Protein AF-A0A2N1RXN1-F1 (afdb_monomer_lite)

Secondary structure (DSSP, 8-state):
-HHHHHHHHHHHHHHHHSTTS-----PPP-TT--TT--EEEEETTTTTT-S--EEE--S---SSSTT--SS--EE-EEE-TTSS-GGGG-EEEEEPTTPPTTEEEEEESS-TTEEEEEETTTTEEEEEEB--EEEEEE-STTEEEEEEETTEEEEEGGG--STTEEEEEEE----GGG-EEEEETTTTEE-------------------HHHHHHSSS--HHHHHH--HHHHHHHTTT-HHHHHHHHS-HHHHHHHHHHHHHHHHT-S-HHHHHHHHHHHHHS-PPPP-SHHHHHHHHHHHHHHHHHHHH---HHHHHHHHHHHHHH-

Structure (mmCIF, N/CA/C/O backbone):
data_AF-A0A2N1RXN1-F1
#
_entry.id   AF-A0A2N1RXN1-F1
#
loop_
_atom_site.group_PDB
_atom_site.id
_atom_site.type_symbol
_atom_site.label_atom_id
_atom_site.label_alt_id
_atom_site.label_comp_id
_atom_site.label_asym_id
_atom_site.label_entity_id
_atom_site.label_seq_id
_atom_site.pdbx_PDB_ins_code
_atom_site.Cartn_x
_atom_site.Cartn_y
_atom_site.Cartn_z
_atom_site.occupancy
_atom_site.B_iso_or_equiv
_atom_site.auth_seq_id
_atom_site.auth_comp_id
_atom_site.auth_asym_id
_atom_site.auth_atom_id
_atom_site.pdbx_PDB_model_num
ATOM 1 N N . MET A 1 1 ? 34.580 62.694 5.264 1.00 55.06 1 MET A N 1
ATOM 2 C CA . MET A 1 1 ? 33.228 62.109 5.050 1.00 55.06 1 MET A CA 1
ATOM 3 C C . MET A 1 1 ? 33.180 60.864 4.149 1.00 55.06 1 MET A C 1
ATOM 5 O O . MET A 1 1 ? 32.262 60.074 4.333 1.00 55.06 1 MET A O 1
ATOM 9 N N . LYS A 1 2 ? 34.133 60.617 3.232 1.00 50.72 2 LYS A N 1
ATOM 10 C CA . LYS A 1 2 ? 34.083 59.461 2.303 1.00 50.72 2 LYS A CA 1
ATOM 11 C C . LYS A 1 2 ? 34.208 58.066 2.965 1.00 50.72 2 LYS A C 1
ATOM 13 O O . LYS A 1 2 ? 33.531 57.142 2.533 1.00 50.72 2 LYS A O 1
ATOM 18 N N . ASN A 1 3 ? 34.932 57.923 4.082 1.00 53.38 3 ASN A N 1
ATOM 19 C CA . ASN A 1 3 ? 35.165 56.606 4.714 1.00 53.38 3 ASN A CA 1
ATOM 20 C C . ASN A 1 3 ? 33.993 56.046 5.551 1.00 53.38 3 ASN A C 1
ATOM 22 O O . ASN A 1 3 ? 33.952 54.844 5.806 1.00 53.38 3 ASN A O 1
ATOM 26 N N . LYS A 1 4 ? 33.013 56.869 5.961 1.00 54.03 4 LYS A N 1
ATOM 27 C CA . LYS A 1 4 ? 31.842 56.386 6.728 1.00 54.03 4 LYS A CA 1
ATOM 28 C C . LYS A 1 4 ? 30.796 55.688 5.845 1.00 54.03 4 LYS A C 1
ATOM 30 O O . LYS A 1 4 ? 30.131 54.776 6.318 1.00 54.03 4 LYS A O 1
ATOM 35 N N . ARG A 1 5 ? 30.684 56.065 4.563 1.00 53.25 5 ARG A N 1
ATOM 36 C CA . ARG A 1 5 ? 29.711 55.466 3.627 1.00 53.25 5 ARG A CA 1
ATOM 37 C C . ARG A 1 5 ? 30.120 54.065 3.150 1.00 53.25 5 ARG A C 1
ATOM 39 O O . ARG A 1 5 ? 29.253 53.225 2.961 1.00 53.25 5 ARG A O 1
ATOM 46 N N . ILE A 1 6 ? 31.423 53.783 3.054 1.00 59.22 6 ILE A N 1
ATOM 47 C CA . ILE A 1 6 ? 31.943 52.461 2.650 1.00 59.22 6 ILE A CA 1
ATOM 48 C C . ILE A 1 6 ? 31.750 51.414 3.761 1.00 59.22 6 ILE A C 1
ATOM 50 O O . ILE A 1 6 ? 31.358 50.286 3.480 1.00 59.22 6 ILE A O 1
ATOM 54 N N . ARG A 1 7 ? 31.934 51.789 5.037 1.00 55.84 7 ARG A N 1
ATOM 55 C CA . ARG A 1 7 ? 31.697 50.871 6.169 1.00 55.84 7 ARG A CA 1
ATOM 56 C C . ARG A 1 7 ? 30.222 50.489 6.324 1.00 55.84 7 ARG A C 1
ATOM 58 O O . ARG A 1 7 ? 29.940 49.342 6.644 1.00 55.84 7 ARG A O 1
ATOM 65 N N . LEU A 1 8 ? 29.297 51.412 6.048 1.00 51.84 8 LEU A N 1
ATOM 66 C CA . LEU A 1 8 ? 27.860 51.124 6.092 1.00 51.84 8 LEU A CA 1
ATOM 67 C C . LEU A 1 8 ? 27.438 50.156 4.970 1.00 51.84 8 LEU A C 1
ATOM 69 O O . LEU A 1 8 ? 26.604 49.293 5.199 1.00 51.84 8 LEU A O 1
ATOM 73 N N . PHE A 1 9 ? 28.061 50.242 3.790 1.00 56.66 9 PHE A N 1
ATOM 74 C CA . PHE A 1 9 ? 27.761 49.357 2.658 1.00 56.66 9 PHE A CA 1
ATOM 75 C C . PHE A 1 9 ? 28.266 47.916 2.869 1.00 56.66 9 PHE A C 1
ATOM 77 O O . PHE A 1 9 ? 27.575 46.964 2.520 1.00 56.66 9 PHE A O 1
ATOM 84 N N . ILE A 1 10 ? 29.433 47.741 3.505 1.00 58.12 10 ILE A N 1
ATOM 85 C CA . ILE A 1 10 ? 29.986 46.410 3.825 1.00 58.12 10 ILE A CA 1
ATOM 86 C C . ILE A 1 10 ? 29.150 45.703 4.906 1.00 58.12 10 ILE A C 1
ATOM 88 O O . ILE A 1 10 ? 28.906 44.505 4.800 1.00 58.12 10 ILE A O 1
ATOM 92 N N . VAL A 1 11 ? 28.642 46.434 5.907 1.00 56.19 11 VAL A N 1
ATOM 93 C CA . VAL A 1 11 ? 27.755 45.857 6.936 1.00 56.19 11 VAL A CA 1
ATOM 94 C C . VAL A 1 11 ? 26.421 45.396 6.330 1.00 56.19 11 VAL A C 1
ATOM 96 O O . VAL A 1 11 ? 25.940 44.322 6.683 1.00 56.19 11 VAL A O 1
ATOM 99 N N . SER A 1 12 ? 25.861 46.128 5.362 1.00 54.16 12 SER A N 1
ATOM 100 C CA . SER A 1 12 ? 24.618 45.734 4.681 1.00 54.16 12 SER A CA 1
ATOM 101 C C . SER A 1 12 ? 24.768 44.479 3.811 1.00 54.16 12 SER A C 1
ATOM 103 O O . SER A 1 12 ? 23.864 43.647 3.789 1.00 54.16 12 SER A O 1
ATOM 105 N N . ILE A 1 13 ? 25.909 44.301 3.133 1.00 53.56 13 ILE A N 1
ATOM 106 C CA . ILE A 1 13 ? 26.185 43.0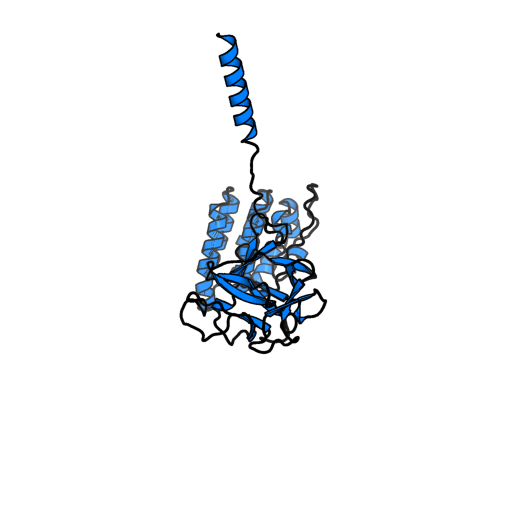95 2.329 1.00 53.56 13 ILE A CA 1
ATOM 107 C C . ILE A 1 13 ? 26.390 41.869 3.232 1.00 53.56 13 ILE A C 1
ATOM 109 O O . ILE A 1 13 ? 25.891 40.790 2.919 1.00 53.56 13 ILE A O 1
ATOM 113 N N . SER A 1 14 ? 27.036 42.031 4.390 1.00 51.34 14 SER A N 1
ATOM 114 C CA . SER A 1 14 ? 27.197 40.938 5.360 1.00 51.34 14 SER A CA 1
ATOM 115 C C . SER A 1 14 ? 25.874 40.515 6.015 1.00 51.34 14 SER A C 1
ATOM 117 O O . SER A 1 14 ? 25.684 39.330 6.275 1.00 51.34 14 SER A O 1
ATOM 119 N N . ILE A 1 15 ? 24.931 41.442 6.228 1.00 52.41 15 ILE A N 1
ATOM 120 C CA . ILE A 1 15 ? 23.585 41.123 6.742 1.00 52.41 15 ILE A CA 1
ATOM 121 C C . ILE A 1 15 ? 22.730 40.418 5.673 1.00 52.41 15 ILE A C 1
ATOM 123 O O . ILE A 1 15 ? 21.947 39.533 6.008 1.00 52.41 15 ILE A O 1
ATOM 127 N N . PHE A 1 16 ? 22.918 40.731 4.386 1.00 47.34 16 PHE A N 1
ATOM 128 C CA . PHE A 1 16 ? 22.194 40.072 3.289 1.00 47.34 16 PHE A CA 1
ATOM 129 C C . PHE A 1 16 ? 22.769 38.692 2.910 1.00 47.34 16 PHE A C 1
ATOM 131 O O . PHE A 1 16 ? 22.053 37.842 2.392 1.00 47.34 16 PHE A O 1
ATOM 138 N N . MET A 1 17 ? 24.047 38.428 3.202 1.00 48.28 17 MET A N 1
ATOM 139 C CA . MET A 1 17 ? 24.678 37.117 2.977 1.00 48.28 17 MET A CA 1
ATOM 140 C C . MET A 1 17 ? 24.372 36.093 4.086 1.00 48.28 17 MET A C 1
ATOM 142 O O . MET A 1 17 ? 24.512 34.895 3.856 1.00 48.28 17 MET A O 1
ATOM 146 N N . MET A 1 18 ? 23.914 36.527 5.269 1.00 49.53 18 MET A N 1
ATOM 147 C CA . MET A 1 18 ? 23.484 35.619 6.348 1.00 49.53 18 MET A CA 1
ATOM 148 C C . MET A 1 18 ? 21.990 35.253 6.307 1.00 49.53 18 MET A C 1
ATOM 150 O O . MET A 1 18 ? 21.573 34.376 7.055 1.00 49.53 18 MET A O 1
ATOM 154 N N . SER A 1 19 ? 21.176 35.855 5.434 1.00 49.50 19 SER A N 1
ATOM 155 C CA . SER A 1 19 ? 19.767 35.464 5.237 1.00 49.50 19 SER A CA 1
ATOM 156 C C . SER A 1 19 ? 19.570 34.382 4.166 1.00 49.50 19 SER A C 1
ATOM 158 O O . SER A 1 19 ? 18.462 33.876 4.007 1.00 49.50 19 SER A O 1
ATOM 160 N N . ALA A 1 20 ? 20.638 33.977 3.470 1.00 48.53 20 ALA A N 1
ATOM 161 C CA . ALA A 1 20 ? 20.631 32.899 2.479 1.00 48.53 20 ALA A CA 1
ATOM 162 C C . ALA A 1 20 ? 21.125 31.551 3.043 1.00 48.53 20 ALA A C 1
ATOM 164 O O . ALA A 1 20 ? 21.517 30.666 2.279 1.00 48.53 20 ALA A O 1
ATOM 165 N N . VAL A 1 21 ? 21.111 31.361 4.372 1.00 52.81 21 VAL A N 1
ATOM 166 C CA . VAL A 1 21 ? 21.221 30.011 4.947 1.00 52.81 21 VAL A CA 1
ATOM 167 C C . VAL A 1 21 ? 19.944 29.279 4.575 1.00 52.81 21 VAL A C 1
ATOM 169 O O . VAL A 1 21 ? 18.903 29.435 5.203 1.00 52.81 21 VAL A O 1
ATOM 172 N N . ASN A 1 22 ? 20.049 28.562 3.463 1.00 49.81 22 ASN A N 1
ATOM 173 C CA . ASN A 1 22 ? 19.072 27.662 2.896 1.00 49.81 22 ASN A CA 1
ATOM 174 C C . ASN A 1 22 ? 18.181 27.026 3.969 1.00 49.81 22 ASN A C 1
ATOM 176 O O . ASN A 1 22 ? 18.540 26.018 4.583 1.00 49.81 22 ASN A O 1
ATOM 180 N N . ILE A 1 23 ? 16.981 27.578 4.136 1.00 49.00 23 ILE A N 1
ATOM 181 C CA . ILE A 1 23 ? 15.850 26.849 4.696 1.00 49.00 23 ILE A CA 1
ATOM 182 C C . ILE A 1 23 ? 15.451 25.851 3.606 1.00 49.00 23 ILE A C 1
ATOM 184 O O . ILE A 1 23 ? 14.449 26.015 2.915 1.00 49.00 23 ILE A O 1
ATOM 188 N N . TYR A 1 24 ? 16.273 24.822 3.394 1.00 54.47 24 TYR A N 1
ATOM 189 C CA . TYR A 1 24 ? 15.770 23.593 2.811 1.00 54.47 24 TYR A CA 1
ATOM 190 C C . TYR A 1 24 ? 14.815 23.053 3.866 1.00 54.47 24 TYR A C 1
ATOM 192 O O . TYR A 1 24 ? 15.241 22.397 4.816 1.00 54.47 24 TYR A O 1
ATOM 200 N N . ALA A 1 25 ? 13.535 23.416 3.753 1.00 55.66 25 ALA A N 1
ATOM 201 C CA . ALA A 1 25 ? 12.481 22.720 4.464 1.00 55.66 25 ALA A CA 1
ATOM 202 C C . ALA A 1 25 ? 12.728 21.238 4.186 1.00 55.66 25 ALA A C 1
ATOM 204 O O . ALA A 1 25 ? 12.679 20.821 3.027 1.00 55.66 25 ALA A O 1
ATOM 205 N N . GLN A 1 26 ? 13.138 20.487 5.214 1.00 57.84 26 GLN A N 1
ATOM 206 C CA . GLN A 1 26 ? 13.457 19.077 5.052 1.00 57.84 26 GLN A CA 1
ATOM 207 C C . GLN A 1 26 ? 12.203 18.426 4.490 1.00 57.84 26 GLN A C 1
ATOM 209 O O . GLN A 1 26 ? 11.166 18.371 5.155 1.00 57.84 26 GLN A O 1
ATOM 214 N N . GLN A 1 27 ? 12.277 18.035 3.218 1.00 64.19 27 GLN A N 1
ATOM 215 C CA . GLN A 1 27 ? 11.154 17.428 2.539 1.00 64.19 27 GLN A CA 1
ATOM 216 C C . GLN A 1 27 ? 10.817 16.163 3.321 1.00 64.19 27 GLN A C 1
ATOM 218 O O . GLN A 1 27 ? 11.677 15.306 3.527 1.00 64.19 27 GLN A O 1
ATOM 223 N N . ALA A 1 28 ? 9.588 16.097 3.824 1.00 76.44 28 ALA A N 1
ATOM 224 C CA . ALA A 1 28 ? 9.159 14.984 4.647 1.00 76.44 28 ALA A CA 1
ATOM 225 C C . ALA A 1 28 ? 9.307 13.686 3.839 1.00 76.44 28 ALA A C 1
ATOM 227 O O . ALA A 1 28 ? 8.754 13.554 2.746 1.00 76.44 28 ALA A O 1
ATOM 228 N N . PHE A 1 29 ? 10.115 12.765 4.358 1.00 82.69 29 PHE A N 1
ATOM 229 C CA . PHE A 1 29 ? 10.442 11.515 3.688 1.00 82.69 29 PHE A CA 1
ATOM 230 C C . PHE A 1 29 ? 9.422 10.441 4.065 1.00 82.69 29 PHE A C 1
ATOM 232 O O . PHE A 1 29 ? 9.155 10.210 5.246 1.00 82.69 29 PHE A O 1
ATOM 239 N N . ASP A 1 30 ? 8.871 9.769 3.058 1.00 87.88 30 ASP A N 1
ATOM 240 C CA . ASP A 1 30 ? 8.040 8.581 3.237 1.00 87.88 30 ASP A CA 1
ATOM 241 C C . ASP A 1 30 ? 8.916 7.389 3.626 1.00 87.88 30 ASP A C 1
ATOM 243 O O . ASP A 1 30 ? 9.329 6.579 2.799 1.00 87.88 30 ASP A O 1
ATOM 247 N N . GLN A 1 31 ? 9.223 7.318 4.918 1.00 87.88 31 GLN A N 1
ATOM 248 C CA . GLN A 1 31 ? 10.044 6.274 5.516 1.00 87.88 31 GLN A CA 1
ATOM 249 C C . GLN A 1 31 ? 9.550 4.864 5.182 1.00 87.88 31 GLN A C 1
ATOM 251 O O . GLN A 1 31 ? 10.370 3.968 5.020 1.00 87.88 31 GLN A O 1
ATOM 256 N N . TYR A 1 32 ? 8.237 4.646 5.112 1.00 89.75 32 TYR A N 1
ATOM 257 C CA . TYR A 1 32 ? 7.681 3.300 4.978 1.00 89.75 32 TYR A CA 1
ATOM 258 C C . TYR A 1 32 ? 7.307 2.930 3.542 1.00 89.75 32 TYR A C 1
ATOM 260 O O . TYR A 1 32 ? 7.018 1.763 3.285 1.00 89.75 32 TYR A O 1
ATOM 268 N N . GLY A 1 33 ? 7.342 3.879 2.604 1.00 89.81 33 GLY A N 1
ATOM 269 C CA . GLY A 1 33 ? 6.972 3.641 1.211 1.00 89.81 33 GLY A CA 1
ATOM 270 C C . GLY A 1 33 ? 5.460 3.514 1.008 1.00 89.81 33 GLY A C 1
ATOM 271 O O . GLY A 1 33 ? 5.020 2.756 0.139 1.00 89.81 33 GLY A O 1
ATOM 272 N N . PHE A 1 34 ? 4.659 4.222 1.811 1.00 92.19 34 PHE A N 1
ATOM 273 C CA . PHE A 1 34 ? 3.209 4.289 1.624 1.00 92.19 34 PHE A CA 1
ATOM 274 C C . PHE A 1 34 ? 2.829 4.932 0.286 1.00 92.19 34 PHE A C 1
ATOM 276 O O . PHE A 1 34 ? 1.913 4.462 -0.386 1.00 92.19 34 PHE A O 1
ATOM 283 N N . SER A 1 35 ? 3.563 5.961 -0.139 1.00 85.75 35 SER A N 1
ATOM 284 C CA . SER A 1 35 ? 3.370 6.686 -1.397 1.00 85.75 35 SER A CA 1
ATOM 285 C C . SER A 1 35 ? 1.909 7.141 -1.580 1.00 85.75 35 SER A C 1
ATOM 287 O O . SER A 1 35 ? 1.210 7.422 -0.612 1.00 85.75 35 SER A O 1
ATOM 289 N N . ASN A 1 36 ? 1.412 7.197 -2.820 1.00 82.75 36 ASN A N 1
ATOM 290 C CA . ASN A 1 36 ? 0.016 7.538 -3.130 1.00 82.75 36 ASN A CA 1
ATOM 291 C C . ASN A 1 36 ? -0.929 6.318 -3.076 1.00 82.75 36 ASN A C 1
ATOM 293 O O . ASN A 1 36 ? -1.865 6.224 -3.871 1.00 82.75 36 ASN A O 1
ATOM 297 N N . ARG A 1 37 ? -0.661 5.337 -2.206 1.00 92.00 37 ARG A N 1
ATOM 298 C CA . ARG A 1 37 ? -1.508 4.140 -2.078 1.00 92.00 37 ARG A CA 1
ATOM 299 C C . ARG A 1 37 ? -2.743 4.434 -1.228 1.00 92.00 37 ARG A C 1
ATOM 301 O O . ARG A 1 37 ? -2.728 5.307 -0.360 1.00 92.00 37 ARG A O 1
ATOM 308 N N . ALA A 1 38 ? -3.798 3.667 -1.480 1.00 95.75 38 ALA A N 1
ATOM 309 C CA . ALA A 1 38 ? -5.017 3.672 -0.686 1.00 95.75 38 ALA A CA 1
ATOM 310 C C . ALA A 1 38 ? -5.119 2.366 0.107 1.00 95.75 38 ALA A C 1
ATOM 312 O O . ALA A 1 38 ? -4.858 1.285 -0.427 1.00 95.75 38 ALA A O 1
ATOM 313 N N . PHE A 1 39 ? -5.522 2.475 1.366 1.00 97.56 39 PHE A N 1
ATOM 314 C CA . PHE A 1 39 ? -5.545 1.379 2.319 1.00 97.56 39 PHE A CA 1
ATOM 315 C C . PHE A 1 39 ? -6.910 1.243 2.978 1.00 97.56 39 PHE A C 1
ATOM 317 O O . PHE A 1 39 ? -7.558 2.241 3.285 1.00 97.56 39 PHE A O 1
ATOM 324 N N . LEU A 1 40 ? -7.299 0.006 3.271 1.00 97.44 40 LEU A N 1
ATOM 325 C CA . LEU A 1 40 ? -8.248 -0.276 4.345 1.00 97.44 40 LEU A CA 1
ATOM 326 C C . LEU A 1 40 ? -7.455 -0.460 5.644 1.00 97.44 40 LEU A C 1
ATOM 328 O O . LEU A 1 40 ? -6.404 -1.102 5.634 1.00 97.44 40 LEU A O 1
ATOM 332 N N . ILE A 1 41 ? -7.957 0.052 6.765 1.00 98.38 41 ILE A N 1
ATOM 333 C CA . ILE A 1 41 ? -7.326 -0.125 8.081 1.00 98.38 41 ILE A CA 1
ATOM 334 C C . ILE A 1 41 ? -8.220 -1.032 8.924 1.00 98.38 41 ILE A C 1
ATOM 336 O O . ILE A 1 41 ? -9.370 -0.683 9.181 1.00 98.38 41 ILE A O 1
ATOM 340 N N . GLN A 1 42 ? -7.706 -2.189 9.348 1.00 98.31 42 GLN A N 1
ATOM 341 C CA . GLN A 1 42 ? -8.437 -3.156 10.172 1.00 98.31 42 GLN A CA 1
ATOM 342 C C . GLN A 1 42 ? -7.747 -3.356 11.523 1.00 98.31 42 GLN A C 1
ATOM 344 O O . GLN A 1 42 ? -6.519 -3.417 11.604 1.00 98.31 42 GLN A O 1
ATOM 349 N N . SER A 1 43 ? -8.527 -3.504 12.591 1.00 98.44 43 SER A N 1
ATOM 350 C CA . SER A 1 43 ? -8.014 -3.934 13.892 1.00 98.44 43 SER A CA 1
ATOM 351 C C . SER A 1 43 ? -7.455 -5.357 13.828 1.00 98.44 43 SER A C 1
ATOM 353 O O . SER A 1 43 ? -8.083 -6.266 13.278 1.00 98.44 43 SER A O 1
ATOM 355 N N . ALA A 1 44 ? -6.313 -5.584 14.479 1.00 98.31 44 ALA A N 1
ATOM 356 C CA . ALA A 1 44 ? -5.720 -6.911 14.626 1.00 98.31 44 ALA A CA 1
ATOM 357 C C . ALA A 1 44 ? -6.564 -7.872 15.483 1.00 98.31 44 ALA A C 1
ATOM 359 O O . ALA A 1 44 ? -6.276 -9.071 15.526 1.00 98.31 44 ALA A O 1
ATOM 360 N N . LEU A 1 45 ? -7.624 -7.382 16.140 1.00 98.31 45 LEU A N 1
ATOM 361 C CA . LEU A 1 45 ? -8.637 -8.244 16.747 1.00 98.31 45 LEU A CA 1
ATOM 362 C C . LEU A 1 45 ? -9.252 -9.199 15.719 1.00 98.31 45 LEU A C 1
ATOM 364 O O . LEU A 1 45 ? -9.394 -10.387 16.018 1.00 98.31 45 LEU A O 1
ATOM 368 N N . GLU A 1 46 ? -9.515 -8.704 14.507 1.00 98.25 46 GLU A N 1
ATOM 369 C CA . GLU A 1 46 ? -10.274 -9.398 13.457 1.00 98.25 46 GLU A CA 1
ATOM 370 C C . GLU A 1 46 ? -9.495 -9.616 12.157 1.00 98.25 46 GLU A C 1
ATOM 372 O O . GLU A 1 46 ? -9.967 -10.341 11.278 1.00 98.25 46 GLU A O 1
ATOM 377 N N . ALA A 1 47 ? -8.298 -9.034 12.030 1.00 97.06 47 ALA A N 1
ATOM 378 C CA . ALA A 1 47 ? -7.454 -9.190 10.850 1.00 97.06 47 ALA A CA 1
ATOM 379 C C . ALA A 1 47 ? -7.227 -10.672 10.506 1.00 97.06 47 ALA A C 1
ATOM 381 O O . ALA A 1 47 ? -6.745 -11.457 11.325 1.00 97.06 47 ALA A O 1
ATOM 382 N N . GLY A 1 48 ? -7.620 -11.058 9.288 1.00 92.44 48 GLY A N 1
ATOM 383 C CA . GLY A 1 48 ? -7.556 -12.440 8.798 1.00 92.44 48 GLY A CA 1
ATOM 384 C C . GLY A 1 48 ? -8.577 -13.415 9.405 1.00 92.44 48 GLY A C 1
ATOM 385 O O . GLY A 1 48 ? -8.576 -14.581 9.021 1.00 92.44 48 GLY A O 1
ATOM 386 N N . LYS A 1 49 ? -9.447 -12.971 10.323 1.00 96.00 49 LYS A N 1
ATOM 387 C CA . LYS A 1 49 ? -10.463 -13.811 10.985 1.00 96.00 49 LYS A CA 1
ATOM 388 C C . LYS A 1 49 ? -11.868 -13.537 10.471 1.00 96.00 49 LYS A C 1
ATOM 390 O O . LYS A 1 49 ? -12.630 -14.472 10.244 1.00 96.00 49 LYS A O 1
ATOM 395 N N . SER A 1 50 ? -12.221 -12.266 10.299 1.00 96.69 50 SER A N 1
ATOM 396 C CA . SER A 1 50 ? -13.562 -11.868 9.879 1.00 96.69 50 SER A CA 1
ATOM 397 C C . SER A 1 50 ? -13.552 -10.561 9.086 1.00 96.69 50 SER A C 1
ATOM 399 O O . SER A 1 50 ? -12.522 -9.907 8.914 1.00 96.69 50 SER A O 1
ATOM 401 N N . GLY A 1 51 ? -14.730 -10.177 8.590 1.00 95.00 51 GLY A N 1
ATOM 402 C CA . GLY A 1 51 ? -14.942 -8.889 7.939 1.00 95.00 51 GLY A CA 1
ATOM 403 C C . GLY A 1 51 ? -15.133 -7.715 8.904 1.00 95.00 51 GLY A C 1
ATOM 404 O O . GLY A 1 51 ? -15.469 -6.647 8.418 1.00 95.00 51 GLY A O 1
ATOM 405 N N . TYR A 1 52 ? -14.994 -7.881 10.223 1.00 97.44 52 TYR A N 1
ATOM 406 C CA . TYR A 1 52 ? -15.204 -6.822 11.224 1.00 97.44 52 TYR A CA 1
ATOM 407 C C . TYR A 1 52 ? -13.941 -5.998 11.496 1.00 97.44 52 TYR A C 1
ATOM 409 O O . TYR A 1 52 ? -12.849 -6.349 11.061 1.00 97.44 52 TYR A O 1
ATOM 417 N N . GLY A 1 53 ? -14.064 -4.905 12.251 1.00 97.19 53 GLY A N 1
ATOM 418 C CA . GLY A 1 53 ? -12.898 -4.173 12.743 1.00 97.19 53 GLY A CA 1
ATOM 419 C C . GLY A 1 53 ? -12.289 -3.158 11.768 1.00 97.19 53 GLY A C 1
ATOM 420 O O . GLY A 1 53 ? -11.192 -2.679 12.047 1.00 97.19 53 GLY A O 1
ATOM 421 N N . PHE A 1 54 ? -12.945 -2.831 10.650 1.00 97.88 54 PHE A N 1
ATOM 422 C CA . PHE A 1 54 ? -12.455 -1.831 9.693 1.00 97.88 54 PHE A CA 1
ATOM 423 C C . PHE A 1 54 ? -12.798 -0.418 10.139 1.00 97.88 54 PHE A C 1
ATOM 425 O O . PHE A 1 54 ? -13.932 -0.174 10.539 1.00 97.88 54 PHE A O 1
ATOM 432 N N . TRP A 1 55 ? -11.841 0.503 10.046 1.00 98.06 55 TRP A N 1
ATOM 433 C CA . TRP A 1 55 ? -12.078 1.925 10.291 1.00 98.06 55 TRP A CA 1
ATOM 434 C C . TRP A 1 55 ? -13.170 2.455 9.371 1.00 98.06 55 TRP A C 1
ATOM 436 O O . TRP A 1 55 ? -13.151 2.176 8.174 1.00 98.06 55 TRP A O 1
ATOM 446 N N . ASP A 1 56 ? -14.088 3.230 9.939 1.00 96.19 56 ASP A N 1
ATOM 447 C CA . ASP A 1 56 ? -15.176 3.858 9.201 1.00 96.19 56 ASP A CA 1
ATOM 448 C C . ASP A 1 56 ? -15.681 5.123 9.901 1.00 96.19 56 ASP A C 1
ATOM 450 O O . ASP A 1 56 ? -15.473 5.336 11.107 1.00 96.19 56 ASP A O 1
ATOM 454 N N . VAL A 1 57 ? -16.411 5.927 9.137 1.00 94.38 57 VAL A N 1
ATOM 455 C CA . VAL A 1 57 ? -17.196 7.052 9.626 1.00 94.38 57 VAL A CA 1
ATOM 456 C C . VAL A 1 57 ? -18.668 6.629 9.688 1.00 94.38 57 VAL A C 1
ATOM 458 O O . VAL A 1 57 ? -19.234 6.220 8.679 1.00 94.38 57 VAL A O 1
ATOM 461 N N . PRO A 1 58 ? -19.331 6.706 10.858 1.00 87.25 58 PRO A N 1
ATOM 462 C CA . PRO A 1 58 ? -20.728 6.306 10.977 1.00 87.25 58 PRO A CA 1
ATOM 463 C C . PRO A 1 58 ? -21.643 7.133 10.071 1.00 87.25 58 PRO A C 1
ATOM 465 O O . PRO A 1 58 ? -21.625 8.363 10.117 1.00 87.25 58 PRO A O 1
ATOM 468 N N . GLY A 1 59 ? -22.546 6.460 9.360 1.00 84.44 59 GLY A N 1
ATOM 469 C CA . GLY A 1 59 ? -23.630 7.112 8.635 1.00 84.44 59 GLY A CA 1
ATOM 470 C C . GLY A 1 59 ? -24.320 6.194 7.630 1.00 84.44 59 GLY A C 1
ATOM 471 O O . GLY A 1 59 ? -24.073 4.991 7.580 1.00 84.44 59 GLY A O 1
ATOM 472 N N . THR A 1 60 ? -25.253 6.756 6.862 1.00 78.62 60 THR A N 1
ATOM 473 C CA . THR A 1 60 ? -25.957 6.026 5.798 1.00 78.62 60 THR A CA 1
ATOM 474 C C . THR A 1 60 ? -25.174 6.184 4.511 1.00 78.62 60 THR A C 1
ATOM 476 O O . THR A 1 60 ? -24.972 7.320 4.088 1.00 78.62 60 THR A O 1
ATOM 479 N N . ALA A 1 61 ? -24.786 5.068 3.889 1.00 78.19 61 ALA A N 1
ATOM 480 C CA . ALA A 1 61 ? -24.070 5.073 2.616 1.00 78.19 61 ALA A CA 1
ATOM 481 C C . ALA A 1 61 ? -24.760 5.989 1.598 1.00 78.19 61 ALA A C 1
ATOM 483 O O . ALA A 1 61 ? -25.987 5.959 1.430 1.00 78.19 61 ALA A O 1
ATOM 484 N N . ARG A 1 62 ? -23.970 6.826 0.932 1.00 73.94 62 ARG A N 1
ATOM 485 C CA . ARG A 1 62 ? -24.454 7.799 -0.044 1.00 73.94 62 ARG A CA 1
ATOM 486 C C . ARG A 1 62 ? -23.932 7.428 -1.420 1.00 73.94 62 ARG A C 1
ATOM 488 O O . ARG A 1 62 ? -22.936 6.742 -1.581 1.00 73.94 62 ARG A O 1
ATOM 495 N N . LYS A 1 63 ? -24.635 7.889 -2.454 1.00 68.19 63 LYS A N 1
ATOM 496 C CA . LYS A 1 63 ? -24.216 7.638 -3.840 1.00 68.19 63 LYS A CA 1
ATOM 497 C C . LYS A 1 63 ? -22.942 8.399 -4.223 1.00 68.19 63 LYS A C 1
ATOM 499 O O . LYS A 1 63 ? -22.299 7.999 -5.185 1.00 68.19 63 LYS A O 1
ATOM 504 N N . THR A 1 64 ? -22.621 9.494 -3.526 1.00 64.12 64 THR A N 1
ATOM 505 C CA . THR A 1 64 ? -21.421 10.300 -3.777 1.00 64.12 64 THR A CA 1
ATOM 506 C C . THR A 1 64 ? -20.842 10.838 -2.465 1.00 64.12 64 THR A C 1
ATOM 508 O O . THR A 1 64 ? -21.585 11.351 -1.619 1.00 64.12 64 THR A O 1
ATOM 511 N N . ASP A 1 65 ? -19.515 10.766 -2.349 1.00 62.72 65 ASP A N 1
ATOM 512 C CA . ASP A 1 65 ? -18.675 11.455 -1.354 1.00 62.72 65 ASP A CA 1
ATOM 513 C C . ASP A 1 65 ? -18.848 10.988 0.106 1.00 62.72 65 ASP A C 1
ATOM 515 O O . ASP A 1 65 ? -18.584 11.741 1.049 1.00 62.72 65 ASP A O 1
ATOM 519 N N . GLY A 1 66 ? -19.317 9.753 0.302 1.00 73.88 66 GLY A N 1
ATOM 520 C CA . GLY A 1 66 ? -19.428 9.141 1.623 1.00 73.88 66 GLY A CA 1
ATOM 521 C C . GLY A 1 66 ? -20.278 9.925 2.628 1.00 73.88 66 GLY A C 1
ATOM 522 O O . GLY A 1 66 ? -21.180 10.702 2.280 1.00 73.88 66 GLY A O 1
ATOM 523 N N . ASN A 1 67 ? -19.987 9.739 3.915 1.00 79.81 67 ASN A N 1
ATOM 524 C CA . ASN A 1 67 ? -20.587 10.517 4.999 1.00 79.81 67 ASN A CA 1
ATOM 525 C C . ASN A 1 67 ? -19.844 11.840 5.272 1.00 79.81 67 ASN A C 1
ATOM 527 O O . ASN A 1 67 ? -20.312 12.647 6.077 1.00 79.81 67 ASN A O 1
ATOM 531 N N . LEU A 1 68 ? -18.742 12.118 4.565 1.00 83.31 68 LEU A N 1
ATOM 532 C CA . LEU A 1 68 ? -17.826 13.257 4.746 1.00 83.31 68 LEU A CA 1
ATOM 533 C C . LEU A 1 68 ? -18.357 14.605 4.210 1.00 83.31 68 LEU A C 1
ATOM 535 O O . LEU A 1 68 ? -17.656 15.342 3.515 1.00 83.31 68 LEU A O 1
ATOM 539 N N . LYS A 1 69 ? -19.599 14.982 4.549 1.00 75.75 69 LYS A N 1
ATOM 540 C CA . LYS A 1 69 ? -20.194 16.273 4.145 1.00 75.75 69 LYS A CA 1
ATOM 541 C C . LYS A 1 69 ? -20.572 17.164 5.324 1.00 75.75 69 LYS A C 1
ATOM 543 O O . LYS A 1 69 ? -21.175 16.724 6.301 1.00 75.75 69 LYS A O 1
ATOM 548 N N . GLY A 1 70 ? -20.337 18.464 5.145 1.00 72.56 70 GLY A N 1
ATOM 549 C CA . GLY A 1 70 ? -20.698 19.520 6.092 1.00 72.56 70 GLY A CA 1
ATOM 550 C C . GLY A 1 70 ? -19.573 19.872 7.066 1.00 72.56 70 GLY A C 1
ATOM 551 O O . GLY A 1 70 ? -18.460 19.375 6.967 1.00 72.56 70 GLY A O 1
ATOM 552 N N . THR A 1 71 ? -19.862 20.761 8.015 1.00 66.44 71 THR A N 1
ATOM 553 C CA . THR A 1 71 ? -18.901 21.212 9.041 1.00 66.44 71 THR A CA 1
ATOM 554 C C . THR A 1 71 ? -18.922 20.346 10.301 1.00 66.44 71 THR A C 1
ATOM 556 O O . THR A 1 71 ? -18.200 20.623 11.259 1.00 66.44 71 THR A O 1
ATOM 559 N N . LYS A 1 72 ? -19.770 19.308 10.333 1.00 80.69 72 LYS A N 1
ATOM 560 C CA . LYS A 1 72 ? -19.971 18.480 11.519 1.00 80.69 72 LYS A CA 1
ATOM 561 C C . LYS A 1 72 ? -18.875 17.427 11.615 1.00 80.69 72 LYS A C 1
ATOM 563 O O . LYS A 1 72 ? -18.667 16.641 10.699 1.00 80.69 72 LYS A O 1
ATOM 568 N N . TRP A 1 73 ? -18.205 17.411 12.756 1.00 87.12 73 TRP A N 1
ATOM 569 C CA . TRP A 1 73 ? -17.201 16.411 13.082 1.00 87.12 73 TRP A CA 1
ATOM 570 C C . TRP A 1 73 ? -17.855 15.062 13.358 1.00 87.12 73 TRP A C 1
ATOM 572 O O . TRP A 1 73 ? -18.950 14.999 13.929 1.00 87.12 73 TRP A O 1
ATOM 582 N N . MET A 1 74 ? -17.187 13.987 12.947 1.00 91.94 74 MET A N 1
ATOM 583 C CA . MET A 1 74 ? -17.740 12.641 13.048 1.00 91.94 74 MET A CA 1
ATOM 584 C C . MET A 1 74 ? -16.766 11.721 13.763 1.00 91.94 74 MET A C 1
ATOM 586 O O . MET A 1 74 ? -15.648 11.500 13.309 1.00 91.94 74 MET A O 1
ATOM 590 N N . GLU A 1 75 ? -17.208 11.189 14.895 1.00 96.00 75 GLU A N 1
ATOM 591 C CA . GLU A 1 75 ? -16.442 10.228 15.681 1.00 96.00 75 GLU A CA 1
ATOM 592 C C . GLU A 1 75 ? -16.284 8.916 14.918 1.00 96.00 75 GLU A C 1
ATOM 594 O O . GLU A 1 75 ? -17.274 8.286 14.541 1.00 96.00 75 GLU A O 1
ATOM 599 N N . MET A 1 76 ? -15.032 8.510 14.712 1.00 97.44 76 MET A N 1
ATOM 600 C CA . MET A 1 76 ? -14.700 7.301 13.974 1.00 97.44 76 MET A CA 1
ATOM 601 C C . MET A 1 76 ? -14.927 6.053 14.826 1.00 97.44 76 MET A C 1
ATOM 603 O O . MET A 1 76 ? -14.848 6.063 16.060 1.00 97.44 76 MET A O 1
ATOM 607 N N . GLY A 1 77 ? -15.197 4.946 14.147 1.00 97.38 77 GLY A N 1
ATOM 608 C CA . GLY A 1 77 ? -15.362 3.649 14.780 1.00 97.38 77 GLY A CA 1
ATOM 609 C C . GLY A 1 77 ? -14.856 2.527 13.897 1.00 97.38 77 GLY A C 1
ATOM 610 O O . GLY A 1 77 ? -14.311 2.759 12.819 1.00 97.38 77 GLY A O 1
ATOM 611 N N . VAL A 1 78 ? -15.059 1.305 14.373 1.00 97.69 78 VAL A N 1
ATOM 612 C CA . VAL A 1 78 ? -14.826 0.101 13.591 1.00 97.69 78 VAL A CA 1
ATOM 613 C C . VAL A 1 78 ? -16.131 -0.581 13.207 1.00 97.69 78 VAL A C 1
ATOM 615 O O . VAL A 1 78 ? -17.087 -0.618 13.985 1.00 97.69 78 VAL A O 1
ATOM 618 N N . TYR A 1 79 ? -16.169 -1.102 11.987 1.00 96.38 79 TYR A N 1
ATOM 619 C CA . TYR A 1 79 ? -17.350 -1.690 11.370 1.00 96.38 79 TYR A CA 1
ATOM 620 C C . TYR A 1 79 ? -16.989 -2.898 10.511 1.00 96.38 79 TYR A C 1
ATOM 622 O O . TYR A 1 79 ? -15.825 -3.177 10.209 1.00 96.38 79 TYR A O 1
ATOM 630 N N . GLN A 1 80 ? -18.017 -3.640 10.119 1.00 95.56 80 GLN A N 1
ATOM 631 C CA . GLN A 1 80 ? -17.919 -4.700 9.139 1.00 95.56 80 GLN A CA 1
ATOM 632 C C . GLN A 1 80 ? -17.687 -4.119 7.743 1.00 95.56 80 GLN A C 1
ATOM 634 O O . GLN A 1 80 ? -18.384 -3.189 7.345 1.00 95.56 80 GLN A O 1
ATOM 639 N N . ARG A 1 81 ? -16.774 -4.716 6.970 1.00 91.06 81 ARG A N 1
ATOM 640 C CA . ARG A 1 81 ? -16.325 -4.313 5.624 1.00 91.06 81 ARG A CA 1
ATOM 641 C C . ARG A 1 81 ? -17.442 -4.043 4.611 1.00 91.06 81 ARG A C 1
ATOM 643 O O . ARG A 1 81 ? -17.289 -3.154 3.783 1.00 91.06 81 ARG A O 1
ATOM 650 N N . GLU A 1 82 ? -18.559 -4.748 4.717 1.00 87.50 82 GLU A N 1
ATOM 651 C CA . GLU A 1 82 ? -19.696 -4.587 3.799 1.00 87.50 82 GLU A CA 1
ATOM 652 C C . GLU A 1 82 ? -20.795 -3.663 4.356 1.00 87.50 82 GLU A C 1
ATOM 654 O O . GLU A 1 82 ? -21.751 -3.342 3.659 1.00 87.50 82 GLU A O 1
ATOM 659 N N . GLN A 1 83 ? -20.693 -3.240 5.622 1.00 82.94 83 GLN A N 1
ATOM 660 C CA . GLN A 1 83 ? -21.701 -2.423 6.302 1.00 82.94 83 GLN A CA 1
ATOM 661 C C . GLN A 1 83 ? -21.188 -1.009 6.556 1.00 82.94 83 GLN A C 1
ATOM 663 O O . GLN A 1 83 ? -20.778 -0.697 7.670 1.00 82.94 83 GLN A O 1
ATOM 668 N N . GLY A 1 84 ? -21.175 -0.181 5.517 1.00 76.50 84 GLY A N 1
ATOM 669 C CA . GLY A 1 84 ? -20.804 1.234 5.555 1.00 76.50 84 GLY A CA 1
ATOM 670 C C . GLY A 1 84 ? -20.581 1.766 4.146 1.00 76.50 84 GLY A C 1
ATOM 671 O O . GLY A 1 84 ? -20.786 1.038 3.172 1.00 76.50 84 GLY A O 1
ATOM 672 N N . ASP A 1 85 ? -20.185 3.027 4.030 1.00 84.25 85 ASP A N 1
ATOM 673 C CA . ASP A 1 85 ? -19.847 3.588 2.728 1.00 84.25 85 ASP A CA 1
ATOM 674 C C . ASP A 1 85 ? -18.429 3.142 2.328 1.00 84.25 85 ASP A C 1
ATOM 676 O O . ASP A 1 85 ? -17.493 3.324 3.111 1.00 84.25 85 ASP A O 1
ATOM 680 N N . PRO A 1 86 ? -18.223 2.534 1.147 1.00 84.62 86 PRO A N 1
ATOM 681 C CA . PRO A 1 86 ? -16.888 2.134 0.719 1.00 84.62 86 PRO A CA 1
ATOM 682 C C . PRO A 1 86 ? -15.912 3.314 0.617 1.00 84.62 86 PRO A C 1
ATOM 684 O O . PRO A 1 86 ? -14.710 3.094 0.772 1.00 84.62 86 PRO A O 1
ATOM 687 N N . ASP A 1 87 ? -16.393 4.540 0.389 1.00 85.06 87 ASP A N 1
ATOM 688 C CA . ASP A 1 87 ? -15.535 5.719 0.243 1.00 85.06 87 ASP A CA 1
ATOM 689 C C . ASP A 1 87 ? -15.005 6.240 1.589 1.00 85.06 87 ASP A C 1
ATOM 691 O O . ASP A 1 87 ? -13.875 6.731 1.650 1.00 85.06 87 ASP A O 1
ATOM 695 N N . ASP A 1 88 ? -15.747 6.030 2.682 1.00 89.44 88 ASP A N 1
ATOM 696 C CA . ASP A 1 88 ? -15.368 6.432 4.048 1.00 89.44 88 ASP A CA 1
ATOM 697 C C . ASP A 1 88 ? -14.257 5.550 4.653 1.00 89.44 88 ASP A C 1
ATOM 699 O O . ASP A 1 88 ? -13.767 5.797 5.755 1.00 89.44 88 ASP A O 1
ATOM 703 N N . ARG A 1 89 ? -13.841 4.500 3.942 1.00 93.44 89 ARG A N 1
ATOM 704 C CA . ARG A 1 89 ? -12.951 3.449 4.469 1.00 93.44 89 ARG A CA 1
ATOM 705 C C . ARG A 1 89 ? -11.591 3.418 3.808 1.00 93.44 89 ARG A C 1
ATOM 707 O O . ARG A 1 89 ? -10.745 2.600 4.171 1.00 93.44 89 ARG A O 1
ATOM 714 N N . LEU A 1 90 ? -11.395 4.263 2.802 1.00 95.00 90 LEU A N 1
ATOM 715 C CA . LEU A 1 90 ? -10.153 4.319 2.055 1.00 95.00 90 LEU A CA 1
ATOM 716 C C . LEU A 1 90 ? -9.280 5.403 2.651 1.00 95.00 90 LEU A C 1
ATOM 718 O O . LEU A 1 90 ? -9.647 6.575 2.633 1.00 95.00 90 LEU A O 1
ATOM 722 N N . PHE A 1 91 ? -8.103 5.017 3.121 1.00 97.38 91 PHE A N 1
ATOM 723 C CA . PHE A 1 91 ? -7.159 5.923 3.755 1.00 97.38 91 PHE A CA 1
ATOM 724 C C . PHE A 1 91 ? -5.864 6.022 2.960 1.00 97.38 91 PHE A C 1
ATOM 726 O O . PHE A 1 91 ? -5.430 5.054 2.341 1.00 97.38 91 PHE A O 1
ATOM 733 N N . SER A 1 92 ? -5.227 7.184 2.981 1.00 96.88 92 SER A N 1
ATOM 734 C CA . SER A 1 92 ? -3.874 7.378 2.465 1.00 96.88 92 SER A CA 1
ATOM 735 C C . SER A 1 92 ? -2.982 7.982 3.543 1.00 96.88 92 SER A C 1
ATOM 737 O O . SER A 1 92 ? -3.445 8.689 4.443 1.00 96.88 92 SER A O 1
ATOM 739 N N . PHE A 1 93 ? -1.689 7.685 3.457 1.00 96.31 93 PHE A N 1
ATOM 740 C CA . PHE A 1 93 ? -0.685 8.191 4.384 1.00 96.31 93 PHE A CA 1
ATOM 741 C C . PHE A 1 93 ? 0.223 9.159 3.638 1.00 96.31 93 PHE A C 1
ATOM 743 O O . PHE A 1 93 ? 0.846 8.787 2.648 1.00 96.31 93 PHE A O 1
ATOM 750 N N . SER A 1 94 ? 0.323 10.395 4.120 1.00 93.44 94 SER A N 1
ATOM 751 C CA . SER A 1 94 ? 1.272 11.376 3.581 1.00 93.44 94 SER A CA 1
ATOM 752 C C . SER A 1 94 ? 2.242 11.821 4.675 1.00 93.44 94 SER A C 1
ATOM 754 O O . SER A 1 94 ? 1.777 12.101 5.783 1.00 93.44 94 SER A O 1
ATOM 756 N N . PRO A 1 95 ? 3.558 11.901 4.410 1.00 92.38 95 PRO A N 1
ATOM 757 C CA . PRO A 1 95 ? 4.533 12.341 5.404 1.00 92.38 95 PRO A CA 1
ATOM 758 C C . PRO A 1 95 ? 4.179 13.716 5.986 1.00 92.38 95 PRO A C 1
ATOM 760 O O . PRO A 1 95 ? 3.823 14.641 5.251 1.00 92.38 95 PRO A O 1
ATOM 763 N N . GLY A 1 96 ? 4.274 13.862 7.309 1.00 88.25 96 GLY A N 1
ATOM 764 C CA . GLY A 1 96 ? 4.018 15.137 7.973 1.00 88.25 96 GLY A CA 1
ATOM 765 C C . GLY A 1 96 ? 5.112 16.157 7.653 1.00 88.25 96 GLY A C 1
ATOM 766 O O . GLY A 1 96 ? 6.289 15.910 7.926 1.00 88.25 96 GLY 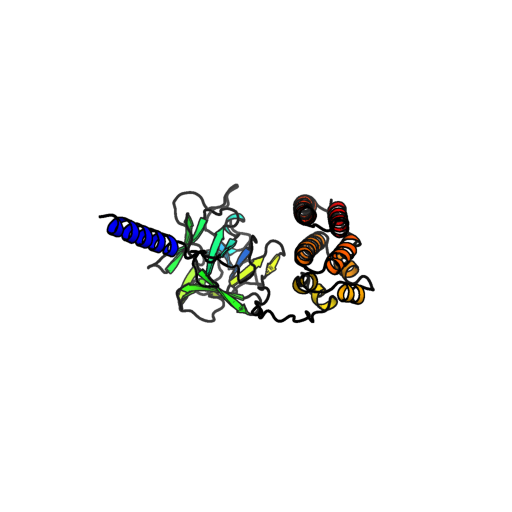A O 1
ATOM 767 N N . GLN A 1 97 ? 4.754 17.320 7.104 1.00 80.50 97 GLN A N 1
ATOM 768 C CA . GLN A 1 97 ? 5.726 18.397 6.876 1.00 80.50 97 GLN A CA 1
ATOM 769 C C . GLN A 1 97 ? 6.324 18.864 8.208 1.00 80.50 97 GLN A C 1
ATOM 771 O O . GLN A 1 97 ? 5.595 19.044 9.182 1.00 80.50 97 GLN A O 1
ATOM 776 N N . ASN A 1 98 ? 7.648 19.050 8.252 1.00 70.44 98 ASN A N 1
ATOM 777 C CA . ASN A 1 98 ? 8.393 19.465 9.452 1.00 70.44 98 ASN A CA 1
ATOM 778 C C . ASN A 1 98 ? 8.231 18.530 10.665 1.00 70.44 98 ASN A C 1
ATOM 780 O O . ASN A 1 98 ? 8.490 18.925 11.802 1.00 70.44 98 ASN A O 1
ATOM 784 N N . SER A 1 99 ? 7.774 17.298 10.445 1.00 60.72 99 SER A N 1
ATOM 785 C CA . SER A 1 99 ? 7.582 16.325 11.510 1.00 60.72 99 SER A CA 1
ATOM 786 C C . SER A 1 99 ? 8.804 15.413 11.630 1.00 60.72 99 SER A C 1
ATOM 788 O O . SER A 1 99 ? 9.504 15.157 10.650 1.00 60.72 99 SER A O 1
ATOM 790 N N . ALA A 1 100 ? 9.089 14.948 12.849 1.00 67.62 100 ALA A N 1
ATOM 791 C CA . ALA A 1 100 ? 10.108 13.928 13.072 1.00 67.62 100 ALA A CA 1
ATOM 792 C C . ALA A 1 100 ? 9.842 12.707 12.172 1.00 67.62 100 ALA A C 1
ATOM 794 O O . ALA A 1 100 ? 8.682 12.379 11.907 1.00 67.62 100 ALA A O 1
ATOM 795 N N . ALA A 1 101 ? 10.910 12.042 11.720 1.00 77.44 101 ALA A N 1
ATOM 796 C CA . ALA A 1 101 ? 10.811 10.826 10.917 1.00 77.44 101 ALA A CA 1
ATOM 797 C C . ALA A 1 101 ? 9.787 9.844 11.521 1.00 77.44 101 ALA A C 1
ATOM 799 O O . ALA A 1 101 ? 9.746 9.652 12.737 1.00 77.44 101 ALA A O 1
ATOM 800 N N . GLY A 1 102 ? 8.941 9.260 10.671 1.00 82.75 102 GLY A N 1
ATOM 801 C CA . GLY A 1 102 ? 7.905 8.312 11.088 1.00 82.75 102 GLY A CA 1
ATOM 802 C C . GLY A 1 102 ? 6.533 8.925 11.390 1.00 82.75 102 GLY A C 1
ATOM 803 O O . GLY A 1 102 ? 5.607 8.175 11.700 1.00 82.75 102 GLY A O 1
ATOM 804 N N . LYS A 1 103 ? 6.361 10.250 11.275 1.00 94.00 103 LYS A N 1
ATOM 805 C CA . LYS A 1 103 ? 5.058 10.913 11.428 1.00 94.00 103 LYS A CA 1
ATOM 806 C C . LYS A 1 103 ? 4.329 11.113 10.096 1.00 94.00 103 LYS A C 1
ATOM 808 O O . LYS A 1 103 ? 4.891 11.618 9.124 1.00 94.00 103 LYS A O 1
ATOM 813 N N . TYR A 1 104 ? 3.048 10.754 10.076 1.00 96.06 104 TYR A N 1
ATOM 814 C CA . TYR A 1 104 ? 2.189 10.767 8.897 1.00 96.06 104 TYR A CA 1
ATOM 815 C C . TYR A 1 104 ? 0.840 11.401 9.197 1.00 96.06 104 TYR A C 1
ATOM 817 O O . TYR A 1 104 ? 0.220 11.158 10.228 1.00 96.06 104 TYR A O 1
ATOM 825 N N . PHE A 1 105 ? 0.363 12.167 8.233 1.00 96.00 105 PHE A N 1
ATOM 826 C CA . PHE A 1 105 ? -1.036 12.528 8.101 1.00 96.00 105 PHE A CA 1
ATOM 827 C C . PHE A 1 105 ? -1.816 11.319 7.560 1.00 96.00 105 PHE A C 1
ATOM 829 O O . PHE A 1 105 ? -1.421 10.761 6.533 1.00 96.00 105 PHE A O 1
ATOM 836 N N . ILE A 1 106 ? -2.918 10.940 8.217 1.00 97.31 106 ILE A N 1
ATOM 837 C CA . ILE A 1 106 ? -3.854 9.905 7.742 1.00 97.31 106 ILE A CA 1
ATOM 838 C C . ILE A 1 106 ? -5.079 10.594 7.126 1.00 97.31 106 ILE A C 1
ATOM 840 O O . ILE A 1 106 ? -5.864 11.226 7.837 1.00 97.31 106 ILE A O 1
ATOM 844 N N . ARG A 1 107 ? -5.222 10.512 5.802 1.00 96.31 107 ARG A N 1
ATOM 845 C CA . ARG A 1 107 ? -6.282 11.172 5.017 1.00 96.31 107 ARG A CA 1
ATOM 846 C C . ARG A 1 107 ? -7.299 10.166 4.520 1.00 96.31 107 ARG A C 1
ATOM 848 O O . ARG A 1 107 ? -6.953 9.005 4.333 1.00 96.31 107 ARG A O 1
ATOM 855 N N . PHE A 1 108 ? -8.502 10.631 4.208 1.00 95.25 108 PHE A N 1
ATOM 856 C CA . PHE A 1 108 ? -9.415 9.863 3.367 1.00 95.25 108 PHE A CA 1
ATOM 857 C C . PHE A 1 108 ? -8.920 9.939 1.917 1.00 95.25 108 PHE A C 1
ATOM 859 O O . PHE A 1 108 ? -8.689 11.020 1.377 1.00 95.25 108 PHE A O 1
ATOM 866 N N . ALA A 1 109 ? -8.707 8.789 1.280 1.00 92.94 109 ALA A N 1
ATOM 867 C CA . ALA A 1 109 ? -8.013 8.690 -0.002 1.00 92.94 109 ALA A CA 1
ATOM 868 C C . ALA A 1 109 ? -8.788 9.346 -1.156 1.00 92.94 109 ALA A C 1
ATOM 870 O O . ALA A 1 109 ? -8.173 9.826 -2.107 1.00 92.94 109 ALA A O 1
ATOM 871 N N . ARG A 1 110 ? -10.124 9.364 -1.073 1.00 89.06 110 ARG A N 1
ATOM 872 C CA . ARG A 1 110 ? -11.007 10.000 -2.065 1.00 89.06 110 ARG A CA 1
ATOM 873 C C . ARG A 1 110 ? -11.396 11.431 -1.702 1.00 89.06 110 ARG A C 1
ATOM 875 O O . ARG A 1 110 ? -11.739 12.192 -2.594 1.00 89.06 110 ARG A O 1
ATOM 882 N N . GLU A 1 111 ? -11.257 11.807 -0.432 1.00 89.44 111 GLU A N 1
ATOM 883 C CA . GLU A 1 111 ? -11.610 13.129 0.087 1.00 89.44 111 GLU A CA 1
ATOM 884 C C . GLU A 1 111 ? -10.430 13.754 0.826 1.00 89.44 111 GLU A C 1
ATOM 886 O O . GLU A 1 111 ? -10.371 13.805 2.053 1.00 89.44 111 GLU A O 1
ATOM 891 N N . MET A 1 112 ? -9.453 14.249 0.064 1.00 87.00 112 MET A N 1
ATOM 892 C CA . MET A 1 112 ? -8.159 14.696 0.603 1.00 87.00 112 MET A CA 1
ATOM 893 C C . MET A 1 112 ? -8.248 15.900 1.556 1.00 87.00 112 MET A C 1
ATOM 895 O O . MET A 1 112 ? -7.291 16.169 2.291 1.00 87.00 112 MET A O 1
ATOM 899 N N . ASN A 1 113 ? -9.379 16.613 1.546 1.00 90.25 113 ASN A N 1
ATOM 900 C CA . ASN A 1 113 ? -9.683 17.708 2.470 1.00 90.25 113 ASN A CA 1
ATOM 901 C C . ASN A 1 113 ? -10.073 17.210 3.870 1.00 90.25 113 ASN A C 1
ATOM 903 O O . ASN A 1 113 ? -10.060 17.998 4.817 1.00 90.25 113 ASN A O 1
ATOM 907 N N . TRP A 1 114 ? -10.396 15.922 4.001 1.00 94.00 114 TRP A N 1
ATOM 908 C CA . TRP A 1 114 ? -10.721 15.275 5.260 1.00 94.00 114 TRP A CA 1
ATOM 909 C C . TRP A 1 114 ? -9.560 14.425 5.766 1.00 94.00 114 TRP A C 1
ATOM 911 O O . TRP A 1 114 ? -8.863 13.730 5.019 1.00 94.00 114 TRP A O 1
ATOM 921 N N . GLY A 1 115 ? -9.370 14.470 7.077 1.00 95.44 115 GLY A N 1
ATOM 922 C CA . GLY A 1 115 ? -8.331 13.734 7.771 1.00 95.44 115 GLY A CA 1
ATOM 923 C C . GLY A 1 115 ? -8.816 13.140 9.077 1.00 95.44 115 GLY A C 1
ATOM 924 O O . GLY A 1 115 ? -9.864 13.506 9.618 1.00 95.44 115 GLY A O 1
ATOM 925 N N . VAL A 1 116 ? -8.005 12.227 9.591 1.00 97.38 116 VAL A N 1
ATOM 926 C CA . VAL A 1 116 ? -8.138 11.691 10.940 1.00 97.38 116 VAL A CA 1
ATOM 927 C C . VAL A 1 116 ? -7.526 12.696 11.912 1.00 97.38 116 VAL A C 1
ATOM 929 O O . VAL A 1 116 ? -6.410 13.172 11.705 1.00 97.38 116 VAL A O 1
ATOM 932 N N . ASN A 1 117 ? -8.268 13.044 12.957 1.00 97.50 117 ASN A N 1
ATOM 933 C CA . ASN A 1 117 ? -7.858 14.020 13.961 1.00 97.50 117 ASN A CA 1
ATOM 934 C C . ASN A 1 117 ? -8.038 13.428 15.357 1.00 97.50 117 ASN A C 1
ATOM 936 O O . ASN A 1 117 ? -9.005 12.711 15.625 1.00 97.50 117 ASN A O 1
ATOM 940 N N . TYR A 1 118 ? -7.111 13.752 16.249 1.00 96.94 118 TYR A N 1
ATOM 941 C CA . TYR A 1 118 ? -7.225 13.462 17.668 1.00 96.94 118 TYR A CA 1
ATOM 942 C C . TYR A 1 118 ? -7.793 14.674 18.391 1.00 96.94 118 TYR A C 1
ATOM 944 O O . TYR A 1 118 ? -7.357 15.799 18.169 1.00 96.94 118 TYR A O 1
ATOM 952 N N . ILE A 1 119 ? -8.757 14.451 19.284 1.00 95.38 119 ILE A N 1
ATOM 953 C CA . ILE A 1 119 ? -9.411 15.542 19.999 1.00 95.38 119 ILE A CA 1
ATOM 954 C C . ILE A 1 119 ? -8.843 15.620 21.418 1.00 95.38 119 ILE A C 1
ATOM 956 O O . ILE A 1 119 ? -9.128 14.750 22.253 1.00 95.38 119 ILE A O 1
ATOM 960 N N . PRO A 1 120 ? -8.034 16.652 21.732 1.00 92.12 120 PRO A N 1
ATOM 961 C CA . PRO A 1 120 ? -7.488 16.809 23.069 1.00 92.12 120 PRO A CA 1
ATOM 962 C C . PRO A 1 120 ? -8.603 16.925 24.111 1.00 92.12 120 PRO A C 1
ATOM 964 O O . PRO A 1 120 ? -9.624 17.572 23.890 1.00 92.12 120 PRO A O 1
ATOM 967 N N . GLY A 1 121 ? -8.397 16.300 25.268 1.00 90.69 121 GLY A N 1
ATOM 968 C CA . GLY A 1 121 ? -9.303 16.373 26.416 1.00 90.69 121 GLY A CA 1
ATOM 969 C C . GLY A 1 121 ? -10.284 15.207 26.525 1.00 90.69 121 GLY A C 1
ATOM 970 O O . GLY A 1 121 ? -10.479 14.715 27.629 1.00 90.69 121 GLY A O 1
ATOM 971 N N . ASN A 1 122 ? -10.848 14.714 25.416 1.00 92.00 122 ASN A N 1
ATOM 972 C CA . ASN A 1 122 ? -11.825 13.613 25.456 1.00 92.00 122 ASN A CA 1
ATOM 973 C C . ASN A 1 122 ? -11.310 12.279 24.888 1.00 92.00 122 ASN A C 1
ATOM 975 O O . ASN A 1 122 ? -12.009 11.275 24.989 1.00 92.00 122 ASN A O 1
ATOM 979 N N . GLY A 1 123 ? -10.104 12.243 24.311 1.00 91.75 123 GLY A N 1
ATOM 980 C CA . GLY A 1 123 ? -9.496 10.986 23.868 1.00 91.75 123 GLY A CA 1
ATOM 981 C C . GLY A 1 123 ? -10.035 10.443 22.541 1.00 91.75 123 GLY A C 1
ATOM 982 O O . GLY A 1 123 ? -9.669 9.328 22.166 1.00 91.75 123 GLY A O 1
ATOM 983 N N . LYS A 1 124 ? -10.914 11.185 21.857 1.00 95.69 124 LYS A N 1
ATOM 984 C CA . LYS A 1 124 ? -11.629 10.714 20.666 1.00 95.69 124 LYS A CA 1
ATOM 985 C C . LYS A 1 124 ? -10.801 10.861 19.399 1.00 95.69 124 LYS A C 1
ATOM 987 O O . LYS A 1 124 ? -9.983 11.776 19.280 1.00 95.69 124 LYS A O 1
ATOM 992 N N . ILE A 1 125 ? -11.085 9.981 18.443 1.00 97.88 125 ILE A N 1
ATOM 993 C CA . ILE A 1 125 ? -10.623 10.078 17.061 1.00 97.88 125 ILE A CA 1
ATOM 994 C C . ILE A 1 125 ? -11.808 10.455 16.170 1.00 97.88 125 ILE A C 1
ATOM 996 O O . ILE A 1 125 ? -12.861 9.816 16.212 1.00 97.88 125 ILE A O 1
ATOM 1000 N N . GLU A 1 126 ? -11.648 11.507 15.373 1.00 96.81 126 GLU A N 1
ATOM 1001 C CA . GLU A 1 126 ? -12.708 12.048 14.521 1.00 96.81 126 GLU A CA 1
ATOM 1002 C C . GLU A 1 126 ? -12.227 12.291 13.088 1.00 96.81 126 GLU A C 1
ATOM 1004 O O . GLU A 1 126 ? -11.072 12.645 12.849 1.00 96.81 126 GLU A O 1
ATOM 1009 N N . ALA A 1 127 ? -13.151 12.173 12.136 1.00 96.19 127 ALA A N 1
ATOM 1010 C CA . ALA A 1 127 ? -12.996 12.692 10.786 1.00 96.19 127 ALA A CA 1
ATOM 1011 C C . ALA A 1 127 ? -13.323 14.195 10.782 1.00 96.19 127 ALA A C 1
ATOM 1013 O O . ALA A 1 127 ? -14.395 14.592 11.259 1.00 96.19 127 ALA A O 1
ATOM 1014 N N . ARG A 1 128 ? -12.415 15.037 10.263 1.00 93.88 128 ARG A N 1
ATOM 1015 C CA . ARG A 1 128 ? -12.609 16.500 10.150 1.00 93.88 128 ARG A CA 1
ATOM 1016 C C . ARG A 1 128 ? -11.967 17.090 8.893 1.00 93.88 128 ARG A C 1
ATOM 1018 O O . ARG A 1 128 ? -11.043 16.505 8.335 1.00 93.88 128 ARG A O 1
ATOM 1025 N N . SER A 1 129 ? -12.401 18.297 8.518 1.00 88.62 129 SER A N 1
ATOM 1026 C CA . SER A 1 129 ? -11.693 19.171 7.576 1.00 88.62 129 SER A CA 1
ATOM 1027 C C . SER A 1 129 ? -10.434 19.739 8.247 1.00 88.62 129 SER A C 1
ATOM 1029 O O . SER A 1 129 ? -10.487 20.749 8.951 1.00 88.62 129 SER A O 1
ATOM 1031 N N . GLY A 1 130 ? -9.320 19.030 8.125 1.00 86.62 130 GLY A N 1
ATOM 1032 C CA . GLY A 1 130 ? -8.100 19.260 8.900 1.00 86.62 130 GLY A CA 1
ATOM 1033 C C . GLY A 1 130 ? -7.398 17.936 9.168 1.00 86.62 130 GLY A C 1
ATOM 1034 O O . GLY A 1 130 ? -7.990 16.873 8.964 1.00 86.62 130 GLY A O 1
ATOM 1035 N N . ILE A 1 131 ? -6.128 17.973 9.566 1.00 88.81 131 ILE A N 1
ATOM 1036 C CA . ILE A 1 131 ? -5.382 16.734 9.766 1.00 88.81 131 ILE A CA 1
ATOM 1037 C C . ILE A 1 131 ? -4.272 16.858 10.799 1.00 88.81 131 ILE A C 1
ATOM 1039 O O . ILE A 1 131 ? -3.428 17.753 10.724 1.00 88.81 131 ILE A O 1
ATOM 1043 N N . ASP A 1 132 ? -4.255 15.900 11.720 1.00 94.81 132 ASP A N 1
ATOM 1044 C CA . ASP A 1 132 ? -3.163 15.709 12.663 1.00 94.81 132 ASP A CA 1
ATOM 1045 C C . ASP A 1 132 ? -2.132 14.730 12.097 1.00 94.81 132 ASP A C 1
ATOM 1047 O O . ASP A 1 132 ? -2.441 13.834 11.305 1.00 94.81 132 ASP A O 1
ATOM 1051 N N . ALA A 1 133 ? -0.878 14.906 12.512 1.00 95.44 133 ALA A N 1
ATOM 1052 C CA . ALA A 1 133 ? 0.186 13.959 12.215 1.00 95.44 133 ALA A CA 1
ATOM 1053 C C . ALA A 1 133 ? 0.322 12.943 13.355 1.00 95.44 133 ALA A C 1
ATOM 1055 O O . ALA A 1 133 ? 0.465 13.318 14.520 1.00 95.44 133 ALA A O 1
ATOM 1056 N N . PHE A 1 134 ? 0.366 11.664 13.001 1.00 96.69 134 PHE A N 1
ATOM 1057 C CA . PHE A 1 134 ? 0.510 10.541 13.921 1.00 96.69 134 PHE A CA 1
ATOM 1058 C C . PHE A 1 134 ? 1.823 9.819 13.664 1.00 96.69 134 PHE A C 1
ATOM 1060 O O . PHE A 1 134 ? 2.237 9.669 12.518 1.00 96.69 134 PHE A O 1
ATOM 1067 N N . GLU A 1 135 ? 2.484 9.349 14.714 1.00 96.50 135 GLU A N 1
ATOM 1068 C CA . GLU A 1 135 ? 3.656 8.493 14.551 1.00 96.50 135 GLU A CA 1
ATOM 1069 C C . GLU A 1 135 ? 3.200 7.064 14.237 1.00 96.50 135 GLU A C 1
ATOM 1071 O O . GLU A 1 135 ? 2.448 6.450 14.994 1.00 96.50 135 GLU A O 1
ATOM 1076 N N . LEU A 1 136 ? 3.654 6.534 13.103 1.00 96.62 136 LEU A N 1
ATOM 1077 C CA . LEU A 1 136 ? 3.385 5.162 12.692 1.00 96.62 136 LEU A CA 1
ATOM 1078 C C . LEU A 1 136 ? 4.595 4.297 13.009 1.00 96.62 136 LEU A C 1
ATOM 1080 O O . LEU A 1 136 ? 5.717 4.613 12.612 1.00 96.62 136 LEU A O 1
ATOM 1084 N N . LYS A 1 137 ? 4.363 3.175 13.688 1.00 95.75 137 LYS A N 1
ATOM 1085 C CA . LYS A 1 137 ? 5.414 2.218 14.029 1.00 95.75 137 LYS A CA 1
ATOM 1086 C C . LYS A 1 137 ? 5.029 0.827 13.556 1.00 95.75 137 LYS A C 1
ATOM 1088 O O . LYS A 1 137 ? 4.066 0.248 14.060 1.00 95.75 137 LYS A O 1
ATOM 1093 N N . ASN A 1 138 ? 5.794 0.282 12.612 1.00 95.12 138 ASN A N 1
ATOM 1094 C CA . ASN A 1 138 ? 5.710 -1.137 12.286 1.00 95.12 138 ASN A CA 1
ATOM 1095 C C . ASN A 1 138 ? 6.293 -1.933 13.458 1.00 95.12 138 ASN A C 1
ATOM 1097 O O . ASN A 1 138 ? 7.430 -1.700 13.867 1.00 95.12 138 ASN A O 1
ATOM 1101 N N . ILE A 1 139 ? 5.503 -2.843 14.019 1.00 96.00 139 ILE A N 1
ATOM 1102 C CA . ILE A 1 139 ? 5.898 -3.674 15.166 1.00 96.00 139 ILE A CA 1
ATOM 1103 C C . ILE A 1 139 ? 6.232 -5.114 14.745 1.00 96.00 139 ILE A C 1
ATOM 1105 O O . ILE A 1 139 ? 6.262 -6.014 15.581 1.00 96.00 139 ILE A O 1
ATOM 1109 N N . GLY A 1 140 ? 6.499 -5.320 13.452 1.00 90.44 140 GLY A N 1
ATOM 1110 C CA . GLY A 1 140 ? 6.832 -6.605 12.847 1.00 90.44 140 GLY A CA 1
ATOM 1111 C C . GLY A 1 140 ? 5.764 -7.089 11.866 1.00 90.44 140 GLY A C 1
ATOM 1112 O O . GLY A 1 140 ? 4.564 -6.979 12.121 1.00 90.44 140 GLY A O 1
ATOM 1113 N N . GLY A 1 141 ? 6.215 -7.653 10.742 1.00 93.38 141 GLY A N 1
ATOM 1114 C CA . GLY A 1 141 ? 5.333 -8.134 9.680 1.00 93.38 141 GLY A CA 1
ATOM 1115 C C . GLY A 1 141 ? 4.404 -7.030 9.179 1.00 93.38 141 GLY A C 1
ATOM 1116 O O . GLY A 1 141 ? 4.847 -5.932 8.842 1.00 93.38 141 GLY A O 1
ATOM 1117 N N . ASP A 1 142 ? 3.111 -7.321 9.160 1.00 95.88 142 ASP A N 1
ATOM 1118 C CA . ASP A 1 142 ? 2.045 -6.437 8.694 1.00 95.88 142 ASP A CA 1
ATOM 1119 C C . ASP A 1 142 ? 1.326 -5.670 9.817 1.00 95.88 142 ASP A C 1
ATOM 1121 O O . ASP A 1 142 ? 0.266 -5.081 9.593 1.00 95.88 142 ASP A O 1
ATOM 1125 N N . LYS A 1 143 ? 1.894 -5.672 11.030 1.00 97.88 143 LYS A N 1
ATOM 1126 C CA . LYS A 1 143 ? 1.287 -5.080 12.224 1.00 97.88 143 LYS A CA 1
ATOM 1127 C C . LYS A 1 143 ? 1.851 -3.704 12.537 1.00 97.88 143 LYS A C 1
ATOM 1129 O O . LYS A 1 143 ? 3.065 -3.480 12.541 1.00 97.88 143 LYS A O 1
ATOM 1134 N N . TRP A 1 144 ? 0.949 -2.802 12.895 1.00 98.19 144 TRP A N 1
ATOM 1135 C CA . TRP A 1 144 ? 1.246 -1.393 13.102 1.00 98.19 144 TRP A CA 1
ATOM 1136 C C . TRP A 1 144 ? 0.641 -0.871 14.400 1.00 98.19 144 TRP A C 1
ATOM 1138 O O . TRP A 1 144 ? -0.463 -1.253 14.784 1.00 98.19 144 TRP A O 1
ATOM 1148 N N . LYS A 1 145 ? 1.351 0.053 15.046 1.00 98.44 145 LYS A N 1
ATOM 1149 C CA . LYS A 1 145 ? 0.809 0.934 16.086 1.00 98.44 145 LYS A CA 1
ATOM 1150 C C . LYS A 1 145 ? 0.763 2.366 15.570 1.00 98.44 145 LYS A C 1
ATOM 1152 O O . LYS A 1 145 ? 1.652 2.789 14.828 1.00 98.44 145 LYS A O 1
ATOM 1157 N N . ILE A 1 146 ? -0.266 3.097 15.989 1.00 98.44 146 ILE A N 1
ATOM 1158 C CA . ILE A 1 146 ? -0.493 4.497 15.621 1.00 98.44 146 ILE A CA 1
ATOM 1159 C C . ILE A 1 146 ? -0.443 5.323 16.903 1.00 98.44 146 ILE A C 1
ATOM 1161 O O . ILE A 1 146 ? -1.352 5.253 17.730 1.00 98.44 146 ILE A O 1
ATOM 1165 N N . TYR A 1 147 ? 0.634 6.076 17.084 1.00 98.00 147 TYR A N 1
ATOM 1166 C CA . TYR A 1 147 ? 0.871 6.904 18.258 1.00 98.00 147 TYR A CA 1
ATOM 1167 C C . TYR A 1 147 ? 0.371 8.324 18.017 1.00 98.00 147 TYR A C 1
ATOM 1169 O O . TYR A 1 147 ? 0.716 8.977 17.030 1.00 98.00 147 TYR A O 1
ATOM 1177 N N . VAL A 1 148 ? -0.418 8.819 18.965 1.00 96.88 148 VAL A N 1
ATOM 1178 C CA . VAL A 1 148 ? -0.932 10.196 18.949 1.00 96.88 148 VAL A CA 1
ATOM 1179 C C . VAL A 1 148 ? 0.050 11.145 19.629 1.00 96.88 148 VAL A C 1
ATOM 1181 O O . VAL A 1 148 ? 0.252 12.277 19.200 1.00 96.88 148 VAL A O 1
ATOM 1184 N N . LYS A 1 149 ? 0.689 10.667 20.695 1.00 95.44 149 LYS A N 1
ATOM 1185 C CA . LYS A 1 149 ? 1.753 11.348 21.437 1.00 95.44 149 LYS A CA 1
ATOM 1186 C C . LYS A 1 149 ? 2.612 10.294 22.152 1.00 95.44 149 LYS A C 1
ATOM 1188 O O . LYS A 1 149 ? 2.165 9.150 22.265 1.00 95.44 149 LYS A O 1
ATOM 1193 N N . PRO A 1 150 ? 3.809 10.644 22.660 1.00 95.25 150 PRO A N 1
ATOM 1194 C CA . PRO A 1 150 ? 4.673 9.685 23.344 1.00 95.25 150 PRO A CA 1
ATOM 1195 C C . PRO A 1 150 ? 3.928 8.912 24.442 1.00 95.25 150 PRO A C 1
ATOM 1197 O O . PRO A 1 150 ? 3.327 9.518 25.329 1.00 95.25 150 PRO A O 1
ATOM 1200 N N . GLY A 1 151 ? 3.944 7.579 24.351 1.00 96.69 151 GLY A N 1
ATOM 1201 C CA . GLY A 1 151 ? 3.298 6.677 25.310 1.00 96.69 151 GLY A CA 1
ATOM 1202 C C . GLY A 1 151 ? 1.781 6.508 25.162 1.00 96.69 151 GLY A C 1
ATOM 1203 O O . GLY A 1 151 ? 1.185 5.860 26.016 1.00 96.69 151 GLY A O 1
ATOM 1204 N N . TYR A 1 152 ? 1.148 7.060 24.119 1.00 98.31 152 TYR A N 1
ATOM 1205 C CA . TYR A 1 152 ? -0.294 6.929 23.879 1.00 98.31 152 TYR A CA 1
ATOM 1206 C C . TYR A 1 152 ? -0.596 6.513 22.437 1.00 98.31 152 TYR A C 1
ATOM 1208 O O . TYR A 1 152 ? -0.135 7.150 21.485 1.00 98.31 152 TYR A O 1
ATOM 1216 N N . VAL A 1 153 ? -1.422 5.480 22.288 1.00 98.56 153 VAL A N 1
ATOM 1217 C CA . VAL A 1 153 ? -1.757 4.835 21.011 1.00 98.56 153 VAL A CA 1
ATOM 1218 C C . VAL A 1 153 ? -3.252 4.897 20.723 1.00 98.56 153 VAL A C 1
ATOM 1220 O O . VAL A 1 153 ? -4.074 4.906 21.642 1.00 98.56 153 VAL A O 1
ATOM 1223 N N . MET A 1 154 ? -3.604 4.918 19.438 1.00 98.62 154 MET A N 1
ATOM 1224 C CA . MET A 1 154 ? -4.971 4.659 18.992 1.00 98.62 154 MET A CA 1
ATOM 1225 C C . MET A 1 154 ? -5.296 3.176 19.135 1.00 98.62 154 MET A C 1
ATOM 1227 O O . MET A 1 154 ? -4.529 2.322 18.686 1.00 98.62 154 MET A O 1
ATOM 1231 N N . CYS A 1 155 ? -6.459 2.882 19.701 1.00 98.56 155 CYS A N 1
ATOM 1232 C CA . CYS A 1 155 ? -6.942 1.528 19.926 1.00 98.56 155 CYS A CA 1
ATOM 1233 C C . CYS A 1 155 ? -8.465 1.446 19.783 1.00 98.56 155 CYS A C 1
ATOM 1235 O O . CYS A 1 155 ? -9.166 2.461 19.821 1.00 98.56 155 CYS A O 1
ATOM 1237 N N . VAL A 1 156 ? -8.977 0.231 19.613 1.00 98.38 156 VAL A N 1
ATOM 1238 C CA . VAL A 1 156 ? -10.415 -0.039 19.632 1.00 98.38 156 VAL A CA 1
ATOM 1239 C C . VAL A 1 156 ? -10.913 -0.063 21.073 1.00 98.38 156 VAL A C 1
ATOM 1241 O O . VAL A 1 156 ? -10.371 -0.765 21.928 1.00 98.38 156 VAL A O 1
ATOM 1244 N N . ASP A 1 157 ? -11.971 0.684 21.365 1.00 97.62 157 ASP A N 1
ATOM 1245 C CA . ASP A 1 157 ? -12.500 0.733 22.717 1.00 97.62 157 ASP A CA 1
ATOM 1246 C C . ASP A 1 157 ? -13.102 -0.610 23.161 1.00 97.62 157 ASP A C 1
ATOM 1248 O O . ASP A 1 157 ? -13.674 -1.366 22.371 1.00 97.62 157 ASP A O 1
ATOM 1252 N N . ASN A 1 158 ? -12.964 -0.904 24.456 1.00 96.50 158 ASN A N 1
ATOM 1253 C CA . ASN A 1 158 ? -13.429 -2.133 25.106 1.00 96.50 158 ASN A CA 1
ATOM 1254 C C . ASN A 1 158 ? -12.980 -3.442 24.432 1.00 96.50 158 ASN A C 1
ATOM 1256 O O . ASN A 1 158 ? -13.645 -4.463 24.599 1.00 96.50 158 ASN A O 1
ATOM 1260 N N . ASN A 1 159 ? -11.871 -3.426 23.676 1.00 97.00 159 ASN A N 1
ATOM 1261 C CA . ASN A 1 159 ? -11.320 -4.613 23.019 1.00 97.00 159 ASN A CA 1
ATOM 1262 C C . ASN A 1 159 ? -12.367 -5.359 22.155 1.00 97.00 159 ASN A C 1
ATOM 1264 O O . ASN A 1 159 ? -12.418 -6.588 22.126 1.00 97.00 159 ASN A O 1
ATOM 1268 N N . SER A 1 160 ? -13.251 -4.606 21.489 1.00 97.62 160 SER A N 1
ATOM 1269 C CA . SER A 1 160 ? -14.399 -5.128 20.739 1.00 97.62 160 SER A CA 1
ATOM 1270 C C . SER A 1 160 ? -14.387 -4.615 19.307 1.00 97.62 160 SER A C 1
ATOM 1272 O O . SER A 1 160 ? -14.473 -3.417 19.094 1.00 97.62 160 SER A O 1
ATOM 1274 N N . ALA A 1 161 ? -14.390 -5.505 18.317 1.00 97.25 161 ALA A N 1
ATOM 1275 C CA . ALA A 1 161 ? -14.467 -5.131 16.902 1.00 97.25 161 ALA A CA 1
ATOM 1276 C C . ALA A 1 161 ? -15.902 -5.086 16.335 1.00 97.25 161 ALA A C 1
ATOM 1278 O O . ALA A 1 161 ? -16.094 -5.059 15.118 1.00 97.25 161 ALA A O 1
ATOM 1279 N N . LYS A 1 162 ? -16.920 -5.101 17.208 1.00 97.12 162 LYS A N 1
ATOM 1280 C CA . LYS A 1 162 ? -18.329 -4.965 16.813 1.00 97.12 162 LYS A CA 1
ATOM 1281 C C . LYS A 1 162 ? -18.574 -3.615 16.135 1.00 97.12 162 LYS A C 1
ATOM 1283 O O . LYS A 1 162 ? -17.910 -2.628 16.440 1.00 97.12 162 LYS A O 1
ATOM 1288 N N . ASN A 1 163 ? -19.578 -3.567 15.262 1.00 96.38 163 ASN A N 1
ATOM 1289 C CA . ASN A 1 163 ? -19.977 -2.335 14.586 1.00 96.38 163 ASN A CA 1
ATOM 1290 C C . ASN A 1 163 ? -20.241 -1.200 15.575 1.00 96.38 163 ASN A C 1
ATOM 1292 O O . ASN A 1 163 ? -21.004 -1.359 16.528 1.00 96.38 163 ASN A O 1
ATOM 1296 N N . GLY A 1 164 ? -19.625 -0.051 15.318 1.00 95.00 164 GLY A N 1
ATOM 1297 C CA . GLY A 1 164 ? -19.780 1.146 16.137 1.00 95.00 164 GLY A CA 1
ATOM 1298 C C . GLY A 1 164 ? -18.890 1.192 17.374 1.00 95.00 164 GLY A C 1
ATOM 1299 O O . GLY A 1 164 ? -18.904 2.212 18.069 1.00 95.00 164 GLY A O 1
ATOM 1300 N N . SER A 1 165 ? -18.080 0.157 17.634 1.00 97.62 165 SER A N 1
ATOM 1301 C CA . SER A 1 165 ? -17.006 0.248 18.622 1.00 97.62 165 SER A CA 1
ATOM 1302 C C . SER A 1 165 ? -16.074 1.403 18.256 1.00 97.62 165 SER A C 1
ATOM 1304 O O . SER A 1 165 ? -15.660 1.556 17.108 1.00 97.62 165 SER A O 1
ATOM 1306 N N . LYS A 1 166 ? -15.804 2.271 19.230 1.00 98.00 166 LYS A N 1
ATOM 1307 C CA . LYS A 1 166 ? -15.126 3.552 19.007 1.00 98.00 166 LYS A CA 1
ATOM 1308 C C . LYS A 1 166 ? -13.623 3.374 18.891 1.00 98.00 166 LYS A C 1
ATOM 1310 O O . LYS A 1 166 ? -13.059 2.466 19.495 1.00 98.00 166 LYS A O 1
ATOM 1315 N N . ILE A 1 167 ? -12.978 4.269 18.151 1.00 98.38 167 ILE A N 1
ATOM 1316 C CA . ILE A 1 167 ? -11.520 4.391 18.164 1.00 98.38 167 ILE A CA 1
ATOM 1317 C C . ILE A 1 167 ? -11.161 5.468 19.187 1.00 98.38 167 ILE A C 1
ATOM 1319 O O . ILE A 1 167 ? -11.639 6.601 19.112 1.00 98.38 167 ILE A O 1
ATOM 1323 N N . VAL A 1 168 ? -10.337 5.100 20.162 1.00 97.75 168 VAL A N 1
ATOM 1324 C CA . VAL A 1 168 ? -9.973 5.947 21.303 1.00 97.75 168 VAL A CA 1
ATOM 1325 C C . VAL A 1 168 ? -8.467 5.938 21.524 1.00 97.75 168 VAL A C 1
ATOM 1327 O O . VAL A 1 168 ? -7.747 5.077 21.017 1.00 97.75 168 VAL A O 1
ATOM 1330 N N . VAL A 1 169 ? -7.981 6.893 22.309 1.00 98.38 169 VAL A N 1
ATOM 1331 C CA . VAL A 1 169 ? -6.571 6.979 22.695 1.00 98.38 169 VAL A CA 1
ATOM 1332 C C . VAL A 1 169 ? -6.374 6.449 24.111 1.00 98.38 169 VAL A C 1
ATOM 1334 O O . VAL A 1 169 ? -6.996 6.938 25.053 1.00 98.38 169 VAL A O 1
ATOM 1337 N N . LYS A 1 170 ? -5.474 5.477 24.274 1.00 97.44 170 LYS A N 1
ATOM 1338 C CA . LYS A 1 170 ? -5.102 4.890 25.574 1.00 97.44 170 LYS A CA 1
ATOM 1339 C C . LYS A 1 170 ? -3.581 4.887 25.752 1.00 97.44 170 LYS A C 1
ATOM 1341 O O . LYS A 1 170 ? -2.860 5.049 24.763 1.00 97.44 170 LYS A O 1
ATOM 1346 N N . PRO A 1 171 ? -3.072 4.721 26.988 1.00 98.19 171 PRO A N 1
ATOM 1347 C CA . PRO A 1 171 ? -1.661 4.420 27.201 1.00 98.19 171 PRO A CA 1
ATOM 1348 C C . PRO A 1 171 ? -1.207 3.240 26.333 1.00 98.19 171 PRO A C 1
ATOM 1350 O O . PRO A 1 171 ? -1.977 2.304 26.104 1.00 98.19 171 PRO A O 1
ATOM 1353 N N . ASP A 1 172 ? 0.025 3.294 25.834 1.00 98.56 172 ASP A N 1
ATOM 1354 C CA . ASP A 1 172 ? 0.601 2.233 25.008 1.00 98.56 172 ASP A CA 1
ATOM 1355 C C . ASP A 1 172 ? 0.599 0.888 25.750 1.00 98.56 172 ASP A C 1
ATOM 1357 O O . ASP A 1 172 ? 0.977 0.794 26.917 1.00 98.56 172 ASP A O 1
ATOM 1361 N N . HIS A 1 173 ? 0.155 -0.157 25.059 1.00 98.31 173 HIS A N 1
ATOM 1362 C CA . HIS A 1 173 ? 0.049 -1.522 25.562 1.00 98.31 173 HIS A CA 1
ATOM 1363 C C . HIS A 1 173 ? 0.117 -2.517 24.394 1.00 98.31 173 HIS A C 1
ATOM 1365 O O . HIS A 1 173 ? 0.041 -2.141 23.225 1.00 98.31 173 HIS A O 1
ATOM 1371 N N . ASN A 1 174 ? 0.293 -3.806 24.682 1.00 97.81 174 ASN A N 1
ATOM 1372 C CA . ASN A 1 174 ? 0.504 -4.847 23.661 1.00 97.81 174 ASN A CA 1
ATOM 1373 C C . ASN A 1 174 ? -0.772 -5.635 23.308 1.00 97.81 174 ASN A C 1
ATOM 1375 O O . ASN A 1 174 ? -0.688 -6.776 22.859 1.00 97.81 174 ASN A O 1
ATOM 1379 N N . GLY A 1 175 ? -1.945 -5.041 23.534 1.00 97.81 175 GLY A N 1
ATOM 1380 C CA . GLY A 1 175 ? -3.232 -5.631 23.168 1.00 97.81 175 GLY A CA 1
ATOM 1381 C C . GLY A 1 175 ? -3.486 -5.558 21.661 1.00 97.81 175 GLY A C 1
ATOM 1382 O O . GLY A 1 175 ? -3.026 -4.635 20.990 1.00 97.81 175 GLY A O 1
ATOM 1383 N N . ASN A 1 176 ? -4.220 -6.534 21.116 1.00 98.25 176 ASN A N 1
ATOM 1384 C CA . ASN A 1 176 ? -4.599 -6.542 19.695 1.00 98.25 176 ASN A CA 1
ATOM 1385 C C . ASN A 1 176 ? -5.552 -5.392 19.332 1.00 98.25 176 ASN A C 1
ATOM 1387 O O . ASN A 1 176 ? -5.645 -5.027 18.164 1.00 98.25 176 ASN A O 1
ATOM 1391 N N . ASP A 1 177 ? -6.244 -4.812 20.311 1.00 98.44 177 ASP A N 1
ATOM 1392 C CA . ASP A 1 177 ? -7.052 -3.607 20.149 1.00 98.44 177 ASP A CA 1
ATOM 1393 C C . ASP A 1 177 ? -6.213 -2.368 19.826 1.00 98.44 177 ASP A C 1
ATOM 1395 O O . ASP A 1 177 ? -6.718 -1.469 19.160 1.00 98.44 177 ASP A O 1
ATOM 1399 N N . ALA A 1 178 ? -4.940 -2.333 20.229 1.00 98.69 178 ALA A N 1
ATOM 1400 C CA . ALA A 1 178 ? -3.984 -1.273 19.900 1.00 98.69 178 ALA A CA 1
ATOM 1401 C C . ALA A 1 178 ? -3.133 -1.558 18.652 1.00 98.69 178 ALA A C 1
ATOM 1403 O O . ALA A 1 178 ? -2.199 -0.808 18.359 1.00 98.69 178 ALA A O 1
ATOM 1404 N N . VAL A 1 179 ? -3.415 -2.645 17.929 1.00 98.62 179 VAL A N 1
ATOM 1405 C CA . VAL A 1 179 ? -2.658 -3.053 16.743 1.00 98.62 179 VAL A CA 1
ATOM 1406 C C . VAL A 1 179 ? -3.550 -3.023 15.509 1.00 98.62 179 VAL A C 1
ATOM 1408 O O . VAL A 1 179 ? -4.696 -3.470 15.526 1.00 98.62 179 VAL A O 1
ATOM 1411 N N . TRP A 1 180 ? -2.987 -2.520 14.417 1.00 98.75 180 TRP A N 1
ATOM 1412 C CA . TRP A 1 180 ? -3.669 -2.307 13.150 1.00 98.75 180 TRP A CA 1
ATOM 1413 C C . TRP A 1 180 ? -2.960 -3.042 12.016 1.00 98.75 180 TRP A C 1
ATOM 1415 O O . TRP A 1 180 ? -1.740 -3.220 12.042 1.00 98.75 180 TRP A O 1
ATOM 1425 N N . VAL A 1 181 ? -3.734 -3.446 11.014 1.00 98.44 181 VAL A N 1
ATOM 1426 C CA . VAL A 1 181 ? -3.257 -4.025 9.758 1.00 98.44 181 VAL A CA 1
ATOM 1427 C C . VAL A 1 181 ? -3.759 -3.149 8.619 1.00 98.44 181 VAL A C 1
ATOM 1429 O O . VAL A 1 181 ? -4.947 -2.826 8.547 1.00 98.44 181 VAL A O 1
ATOM 1432 N N . PHE A 1 182 ? -2.849 -2.740 7.739 1.00 98.25 182 PHE A N 1
ATOM 1433 C CA . PHE A 1 182 ? -3.167 -1.895 6.589 1.00 98.25 182 PHE A CA 1
ATOM 1434 C C . PHE A 1 182 ? -3.259 -2.769 5.345 1.00 98.25 182 PHE A C 1
ATOM 1436 O O . PHE A 1 182 ? -2.268 -3.379 4.969 1.00 98.25 182 PHE A O 1
ATOM 1443 N N . TYR A 1 183 ? -4.416 -2.847 4.696 1.00 96.44 183 TYR A N 1
ATOM 1444 C CA . TYR A 1 183 ? -4.590 -3.605 3.457 1.00 96.44 183 TYR A CA 1
ATOM 1445 C C . TYR A 1 183 ? -4.469 -2.677 2.256 1.00 96.44 183 TYR A C 1
ATOM 1447 O O . TYR A 1 183 ? -5.308 -1.800 2.075 1.00 96.44 183 TYR A O 1
ATOM 1455 N N . ASP A 1 184 ? -3.440 -2.878 1.436 1.00 95.06 184 ASP A N 1
ATOM 1456 C CA . ASP A 1 184 ? -3.205 -2.110 0.213 1.00 95.06 184 ASP A CA 1
ATOM 1457 C C . ASP A 1 184 ? -4.236 -2.504 -0.849 1.00 95.06 184 ASP A C 1
ATOM 1459 O O . ASP A 1 184 ? -4.272 -3.655 -1.289 1.00 95.06 184 ASP A O 1
ATOM 1463 N N . LEU A 1 185 ? -5.064 -1.556 -1.290 1.00 89.12 185 LEU A N 1
ATOM 1464 C CA . LEU A 1 185 ? -6.104 -1.824 -2.283 1.00 89.12 185 LEU A CA 1
ATOM 1465 C C . LEU A 1 185 ? -5.561 -2.247 -3.648 1.00 89.12 185 LEU A C 1
ATOM 1467 O O . LEU A 1 185 ? -6.267 -2.934 -4.383 1.00 89.12 185 LEU A O 1
ATOM 1471 N N . ALA A 1 186 ? -4.334 -1.859 -4.000 1.00 83.31 186 ALA A N 1
ATOM 1472 C CA . ALA A 1 186 ? -3.744 -2.246 -5.277 1.00 83.31 186 ALA A CA 1
ATOM 1473 C C . ALA A 1 186 ? -3.366 -3.733 -5.305 1.00 83.31 186 ALA A C 1
ATOM 1475 O O . ALA A 1 186 ? -3.361 -4.348 -6.367 1.00 83.31 186 ALA A O 1
ATOM 1476 N N . THR A 1 187 ? -3.036 -4.310 -4.146 1.00 84.12 187 THR A N 1
ATOM 1477 C CA . THR A 1 187 ? -2.552 -5.699 -4.044 1.00 84.12 187 THR A CA 1
ATOM 1478 C C . THR A 1 187 ? -3.499 -6.621 -3.283 1.00 84.12 187 THR A C 1
ATOM 1480 O O . THR A 1 187 ? -3.302 -7.835 -3.299 1.00 84.12 187 THR A O 1
ATOM 1483 N N . LEU A 1 188 ? -4.501 -6.055 -2.605 1.00 81.56 188 LEU A N 1
ATOM 1484 C CA . LEU A 1 188 ? -5.433 -6.725 -1.696 1.00 81.56 188 LEU A CA 1
ATOM 1485 C C . LEU A 1 188 ? -4.736 -7.543 -0.596 1.00 81.56 188 LEU A C 1
ATOM 1487 O O . LEU A 1 188 ? -5.283 -8.524 -0.092 1.00 81.56 188 LEU A O 1
ATOM 1491 N N . LYS A 1 189 ? -3.522 -7.138 -0.214 1.00 89.62 189 LYS A N 1
ATOM 1492 C CA . LYS A 1 189 ? -2.718 -7.774 0.834 1.00 89.62 189 LYS A CA 1
ATOM 1493 C C . LYS A 1 189 ? -2.415 -6.791 1.944 1.00 89.62 189 LYS A C 1
ATOM 1495 O O . LYS A 1 189 ? -2.455 -5.576 1.751 1.00 89.62 189 LYS A O 1
ATOM 1500 N N . SER A 1 190 ? -2.079 -7.341 3.102 1.00 95.00 190 SER A N 1
ATOM 1501 C CA . SER A 1 190 ? -1.570 -6.541 4.195 1.00 95.00 190 SER A CA 1
ATOM 1502 C C . SER A 1 190 ? -0.202 -5.945 3.838 1.00 95.00 190 SER A C 1
ATOM 1504 O O . SER A 1 190 ? 0.634 -6.561 3.172 1.00 95.00 190 SER A O 1
ATOM 1506 N N . PHE A 1 191 ? -0.014 -4.686 4.212 1.00 95.50 191 PHE A N 1
ATOM 1507 C CA . PHE A 1 191 ? 1.139 -3.881 3.870 1.00 95.50 191 PHE A CA 1
ATOM 1508 C C . PHE A 1 191 ? 2.256 -4.122 4.877 1.00 95.50 191 PHE A C 1
ATOM 1510 O O . PHE A 1 191 ? 2.133 -3.835 6.072 1.00 95.50 191 PHE A O 1
ATOM 1517 N N . ILE A 1 192 ? 3.366 -4.617 4.348 1.00 93.75 192 ILE A N 1
ATOM 1518 C CA . ILE A 1 192 ? 4.626 -4.789 5.055 1.00 93.75 192 ILE A CA 1
ATOM 1519 C C . ILE A 1 192 ? 5.569 -3.743 4.464 1.00 93.75 192 ILE A C 1
ATOM 1521 O O . ILE A 1 192 ? 5.753 -3.735 3.241 1.00 93.75 192 ILE A O 1
ATOM 1525 N N . PRO A 1 193 ? 6.148 -2.846 5.280 1.00 90.50 193 PRO A N 1
ATOM 1526 C CA . PRO A 1 193 ? 7.041 -1.835 4.748 1.00 90.50 193 PRO A CA 1
ATOM 1527 C C . PRO A 1 193 ? 8.261 -2.540 4.161 1.00 90.50 193 PRO A C 1
ATOM 1529 O O . PRO A 1 193 ? 8.776 -3.501 4.746 1.00 90.50 193 PRO A O 1
ATOM 1532 N N . ALA A 1 194 ? 8.747 -2.056 3.018 1.00 81.94 194 ALA A N 1
ATOM 1533 C CA . ALA A 1 194 ? 10.059 -2.468 2.545 1.00 81.94 194 ALA A CA 1
ATOM 1534 C C . ALA A 1 194 ? 11.036 -2.170 3.685 1.00 81.94 194 ALA A C 1
ATOM 1536 O O . ALA A 1 194 ? 11.080 -1.033 4.157 1.00 81.94 194 ALA A O 1
ATOM 1537 N N . SER A 1 195 ? 11.728 -3.190 4.206 1.00 66.19 195 SER A N 1
ATOM 1538 C CA . SER A 1 195 ? 12.592 -3.008 5.370 1.00 66.19 195 SER A CA 1
ATOM 1539 C C . SER A 1 195 ? 13.508 -1.825 5.097 1.00 66.19 195 SER A C 1
ATOM 1541 O O . SER A 1 195 ? 14.314 -1.884 4.167 1.00 66.19 195 SER A O 1
ATOM 1543 N N . THR A 1 196 ? 13.377 -0.754 5.883 1.00 50.41 196 THR A N 1
ATOM 1544 C CA . THR A 1 196 ? 14.293 0.383 5.846 1.00 50.41 196 THR A CA 1
ATOM 1545 C C . THR A 1 196 ? 15.627 -0.107 6.379 1.00 50.41 196 THR A C 1
ATOM 1547 O O . THR A 1 196 ? 15.985 0.121 7.534 1.00 50.41 196 THR A O 1
ATOM 1550 N N . ARG A 1 197 ? 16.362 -0.866 5.562 1.00 44.91 197 ARG A N 1
ATOM 1551 C CA . ARG A 1 197 ? 17.781 -1.068 5.786 1.00 44.91 197 ARG A CA 1
ATOM 1552 C C . ARG A 1 197 ? 18.373 0.315 5.653 1.00 44.91 197 ARG A C 1
ATOM 1554 O O . ARG A 1 197 ? 18.334 0.898 4.572 1.00 44.91 197 ARG A O 1
ATOM 1561 N N . SER A 1 198 ? 18.814 0.831 6.800 1.00 42.94 198 SER A N 1
ATOM 1562 C CA . SER A 1 198 ? 19.592 2.052 6.928 1.00 42.94 198 SER A CA 1
ATOM 1563 C C . SER A 1 198 ? 20.510 2.137 5.720 1.00 42.94 198 SER A C 1
ATOM 1565 O O . SER A 1 198 ? 21.319 1.234 5.497 1.00 42.94 198 SER A O 1
ATOM 1567 N N . SER A 1 199 ? 20.283 3.139 4.879 1.00 42.19 199 SER A N 1
ATOM 1568 C CA . SER A 1 199 ? 21.011 3.369 3.641 1.00 42.19 199 SER A CA 1
ATOM 1569 C C . SER A 1 199 ? 22.430 3.818 3.979 1.00 42.19 199 SER A C 1
ATOM 1571 O O . SER A 1 199 ? 22.808 4.963 3.753 1.00 42.19 199 SER A O 1
ATOM 1573 N N . SER A 1 200 ? 23.225 2.924 4.567 1.00 40.75 200 SER A N 1
ATOM 1574 C CA . SER A 1 200 ? 24.670 3.031 4.541 1.00 40.75 200 SER A CA 1
ATOM 1575 C C . SER A 1 200 ? 25.068 2.808 3.090 1.00 40.75 200 SER A C 1
ATOM 1577 O O . SER A 1 200 ? 24.933 1.704 2.566 1.00 40.75 200 SER A O 1
ATOM 1579 N N . SER A 1 201 ? 25.488 3.886 2.439 1.0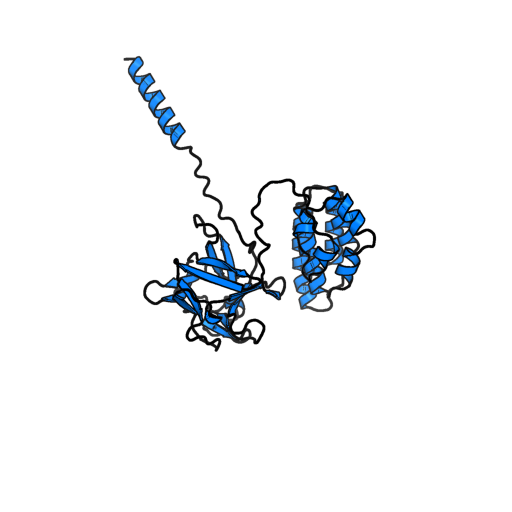0 40.44 201 SER A N 1
ATOM 1580 C CA . SER A 1 201 ? 25.976 3.962 1.066 1.00 40.44 201 SER A CA 1
ATOM 1581 C C . SER A 1 201 ? 27.297 3.209 0.879 1.00 40.44 201 SER A C 1
ATOM 1583 O O . SER A 1 201 ? 28.308 3.780 0.473 1.00 40.44 201 SER A O 1
ATOM 1585 N N . THR A 1 202 ? 27.323 1.925 1.204 1.00 39.16 202 THR A N 1
ATOM 1586 C CA . THR A 1 202 ? 28.338 1.016 0.699 1.00 39.16 202 THR A CA 1
ATOM 1587 C C . THR A 1 202 ? 27.808 0.437 -0.602 1.00 39.16 202 THR A C 1
ATOM 1589 O O . THR A 1 202 ? 26.623 0.131 -0.717 1.00 39.16 202 THR A O 1
ATOM 1592 N N . ASN A 1 203 ? 28.678 0.316 -1.603 1.00 51.19 203 ASN A N 1
ATOM 1593 C CA . ASN A 1 203 ? 28.442 -0.404 -2.855 1.00 51.19 203 ASN A CA 1
ATOM 1594 C C . ASN A 1 203 ? 28.212 -1.903 -2.575 1.00 51.19 203 ASN A C 1
ATOM 1596 O O . ASN A 1 203 ? 28.981 -2.760 -3.004 1.00 51.19 203 ASN A O 1
ATOM 1600 N N . SER A 1 204 ? 27.204 -2.243 -1.773 1.00 46.50 204 SER A N 1
ATOM 1601 C CA . SER A 1 204 ? 26.845 -3.615 -1.488 1.00 46.50 204 SER A CA 1
ATOM 1602 C C . SER A 1 204 ? 26.123 -4.137 -2.718 1.00 46.50 204 SER A C 1
ATOM 1604 O O . SER A 1 204 ? 24.960 -3.808 -2.951 1.00 46.50 204 SER A O 1
ATOM 1606 N N . SER A 1 205 ? 26.830 -4.943 -3.505 1.00 61.69 205 SER A N 1
ATOM 1607 C CA . SER A 1 205 ? 26.223 -5.851 -4.472 1.00 61.69 205 SER A CA 1
ATOM 1608 C C . SER A 1 205 ? 25.004 -6.510 -3.816 1.00 61.69 205 SER A C 1
ATOM 1610 O O . SER A 1 205 ? 25.120 -7.178 -2.781 1.00 61.69 205 SER A O 1
ATOM 1612 N N . TYR A 1 206 ? 23.814 -6.230 -4.348 1.00 69.94 206 TYR A N 1
ATOM 1613 C CA . TYR A 1 206 ? 22.581 -6.813 -3.847 1.00 69.94 206 TYR A CA 1
ATOM 1614 C C . TYR A 1 206 ? 22.654 -8.338 -4.012 1.00 69.94 206 TYR A C 1
ATOM 1616 O O . TYR A 1 206 ? 22.748 -8.859 -5.124 1.00 69.94 206 TYR A O 1
ATOM 1624 N N . LYS A 1 207 ? 22.632 -9.064 -2.886 1.00 81.44 207 LYS A N 1
ATOM 1625 C CA . LYS A 1 207 ? 22.826 -10.524 -2.847 1.00 81.44 207 LYS A CA 1
ATOM 1626 C C . LYS A 1 207 ? 21.562 -11.351 -3.104 1.00 81.44 207 LYS A C 1
ATOM 1628 O O 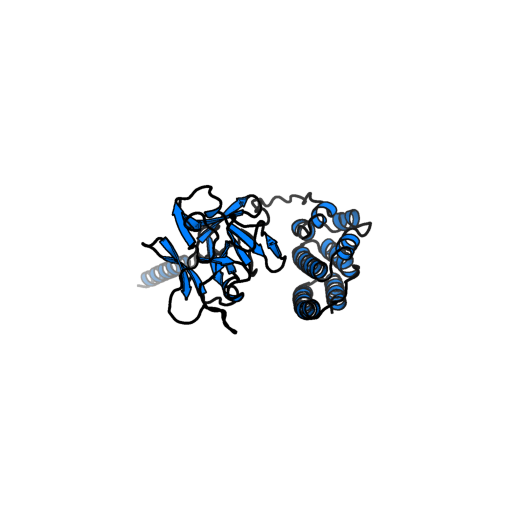. LYS A 1 207 ? 21.668 -12.569 -3.145 1.00 81.44 207 LYS A O 1
ATOM 1633 N N . GLY A 1 208 ? 20.386 -10.735 -3.250 1.00 85.88 208 GLY A N 1
ATOM 1634 C CA . GLY A 1 208 ? 19.164 -11.493 -3.547 1.00 85.88 208 GLY A CA 1
ATOM 1635 C C . GLY A 1 208 ? 19.217 -12.118 -4.941 1.00 85.88 208 GLY A C 1
ATOM 1636 O O . GLY A 1 208 ? 19.915 -11.600 -5.812 1.00 85.88 208 GLY A O 1
ATOM 1637 N N . VAL A 1 209 ? 18.494 -13.217 -5.135 1.00 92.50 209 VAL A N 1
ATOM 1638 C CA . VAL A 1 209 ? 18.392 -13.940 -6.413 1.00 92.50 209 VAL A CA 1
ATOM 1639 C C . VAL A 1 209 ? 16.991 -13.781 -7.004 1.00 92.50 209 VAL A C 1
ATOM 1641 O O . VAL A 1 209 ? 16.027 -13.553 -6.264 1.00 92.50 209 VAL A O 1
ATOM 1644 N N . LEU A 1 210 ? 16.869 -13.907 -8.328 1.00 93.62 210 LEU A N 1
ATOM 1645 C CA . LEU A 1 210 ? 15.614 -13.734 -9.060 1.00 93.62 210 LEU A CA 1
ATOM 1646 C C . LEU A 1 210 ? 14.512 -14.616 -8.480 1.00 93.62 210 LEU A C 1
ATOM 1648 O O . LEU A 1 210 ? 13.443 -14.107 -8.143 1.00 93.62 210 LEU A O 1
ATOM 1652 N N . LYS A 1 211 ? 14.805 -15.904 -8.284 1.00 92.88 211 LYS A N 1
ATOM 1653 C CA . LYS A 1 211 ? 13.867 -16.897 -7.756 1.00 92.88 211 LYS A CA 1
ATOM 1654 C C . LYS A 1 211 ? 13.223 -16.475 -6.436 1.00 92.88 211 LYS A C 1
ATOM 1656 O O . LYS A 1 211 ? 12.004 -16.534 -6.303 1.00 92.88 211 LYS A O 1
ATOM 1661 N N . ASP A 1 212 ? 14.012 -15.977 -5.487 1.00 85.31 212 ASP A N 1
ATOM 1662 C CA . ASP A 1 212 ? 13.499 -15.486 -4.204 1.00 85.31 212 ASP A CA 1
ATOM 1663 C C . ASP A 1 212 ? 12.659 -14.222 -4.402 1.00 85.31 212 ASP A C 1
ATOM 1665 O O . ASP A 1 212 ? 11.608 -14.065 -3.780 1.00 85.31 212 ASP A O 1
ATOM 1669 N N . SER A 1 213 ? 13.094 -13.335 -5.303 1.00 86.69 213 SER A N 1
ATOM 1670 C CA . SER A 1 213 ? 12.387 -12.088 -5.588 1.00 86.69 213 SER A CA 1
ATOM 1671 C C . SER A 1 213 ? 11.006 -12.328 -6.198 1.00 86.69 213 SER A C 1
ATOM 1673 O O . SER A 1 213 ? 10.079 -11.602 -5.860 1.00 86.69 213 SER A O 1
ATOM 1675 N N . ILE A 1 214 ? 10.831 -13.365 -7.021 1.00 89.69 214 ILE A N 1
ATOM 1676 C CA . ILE A 1 214 ? 9.540 -13.711 -7.634 1.00 89.69 214 ILE A CA 1
ATOM 1677 C C . ILE A 1 214 ? 8.756 -14.755 -6.825 1.00 89.69 214 ILE A C 1
ATOM 1679 O O . ILE A 1 214 ? 7.566 -14.918 -7.046 1.00 89.69 214 ILE A O 1
ATOM 1683 N N . SER A 1 215 ? 9.363 -15.426 -5.841 1.00 76.19 215 SER A N 1
ATOM 1684 C CA . SER A 1 215 ? 8.681 -16.445 -5.017 1.00 76.19 215 SER A CA 1
ATOM 1685 C C . SER A 1 215 ? 7.472 -15.911 -4.233 1.00 76.19 215 SER A C 1
ATOM 1687 O O . SER A 1 215 ? 6.551 -16.656 -3.890 1.00 76.19 215 SER A O 1
ATOM 1689 N N . TYR A 1 216 ? 7.440 -14.606 -3.967 1.00 68.56 216 TYR A N 1
ATOM 1690 C CA . TYR A 1 216 ? 6.311 -13.942 -3.333 1.00 68.56 216 TYR A CA 1
ATOM 1691 C C . TYR A 1 216 ? 5.283 -13.523 -4.388 1.00 68.56 216 TYR A C 1
ATOM 1693 O O . TYR A 1 216 ? 5.640 -13.041 -5.462 1.00 68.56 216 TYR A O 1
ATOM 1701 N N . LYS A 1 217 ? 3.975 -13.590 -4.078 1.00 53.56 217 LYS A N 1
ATOM 1702 C CA . LYS A 1 217 ? 2.944 -13.135 -5.044 1.00 53.56 217 LYS A CA 1
ATOM 1703 C C . LYS A 1 217 ? 2.991 -11.627 -5.363 1.00 53.56 217 LYS A C 1
ATOM 1705 O O . LYS A 1 217 ? 2.109 -11.132 -6.050 1.00 53.56 217 LYS A O 1
ATOM 1710 N N . THR A 1 218 ? 3.914 -10.876 -4.768 1.00 56.75 218 THR A N 1
ATOM 1711 C CA . THR A 1 218 ? 4.305 -9.541 -5.223 1.00 56.75 218 THR A CA 1
ATOM 1712 C C . THR A 1 218 ? 5.824 -9.585 -5.361 1.00 56.75 218 THR A C 1
ATOM 1714 O O . THR A 1 218 ? 6.475 -9.831 -4.342 1.00 56.75 218 THR A O 1
ATOM 1717 N N . PRO A 1 219 ? 6.394 -9.385 -6.559 1.00 62.16 219 PRO A N 1
ATOM 1718 C CA . PRO A 1 219 ? 7.831 -9.489 -6.731 1.00 62.16 219 PRO A CA 1
ATOM 1719 C C . PRO A 1 219 ? 8.561 -8.503 -5.818 1.00 62.16 219 PRO A C 1
ATOM 1721 O O . PRO A 1 219 ? 8.176 -7.335 -5.712 1.00 62.16 219 PRO A O 1
ATOM 1724 N N . GLY A 1 220 ? 9.622 -8.963 -5.162 1.00 69.06 220 GLY A N 1
ATOM 1725 C CA . GLY A 1 220 ? 10.522 -8.112 -4.400 1.00 69.06 220 GLY A CA 1
ATOM 1726 C C . GLY A 1 220 ? 11.160 -7.080 -5.326 1.00 69.06 220 GLY A C 1
ATOM 1727 O O . GLY A 1 220 ? 12.030 -7.412 -6.128 1.00 69.06 220 GLY A O 1
ATOM 1728 N N . THR A 1 221 ? 10.749 -5.816 -5.206 1.00 78.69 221 THR A N 1
ATOM 1729 C CA . THR A 1 221 ? 11.171 -4.734 -6.114 1.00 78.69 221 THR A CA 1
ATOM 1730 C C . THR A 1 221 ? 12.673 -4.465 -6.056 1.00 78.69 221 THR A C 1
ATOM 1732 O O . THR A 1 221 ? 13.260 -4.032 -7.041 1.00 78.69 221 THR A O 1
ATOM 1735 N N . GLN A 1 222 ? 13.317 -4.771 -4.927 1.00 80.88 222 GLN A N 1
ATOM 1736 C CA . GLN A 1 222 ? 14.730 -4.474 -4.708 1.00 80.88 222 GLN A CA 1
ATOM 1737 C C . GLN A 1 222 ? 15.663 -5.225 -5.668 1.00 80.88 222 GLN A C 1
ATOM 1739 O O . GLN A 1 222 ? 16.656 -4.651 -6.107 1.00 80.88 222 GLN A O 1
ATOM 1744 N N . TYR A 1 223 ? 15.340 -6.475 -6.020 1.00 92.19 223 TYR A N 1
ATOM 1745 C CA . TYR A 1 223 ? 16.123 -7.232 -7.000 1.00 92.19 223 TYR A CA 1
ATOM 1746 C C . TYR A 1 223 ? 16.150 -6.495 -8.342 1.00 92.19 223 TYR A C 1
ATOM 1748 O O . TYR A 1 223 ? 17.216 -6.175 -8.861 1.00 92.19 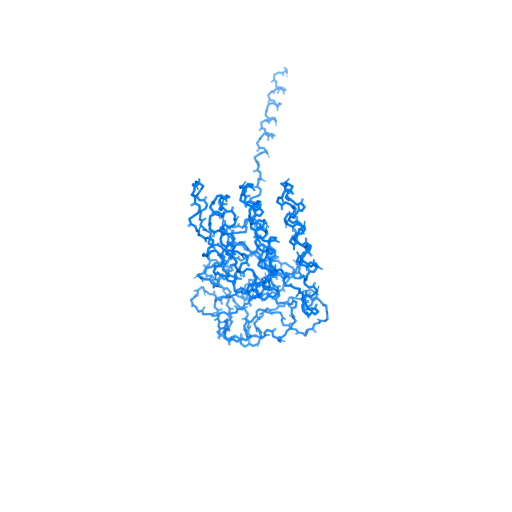223 TYR A O 1
ATOM 1756 N N . PHE A 1 224 ? 14.975 -6.128 -8.850 1.00 93.94 224 PHE A N 1
ATOM 1757 C CA . PHE A 1 224 ? 14.827 -5.457 -10.140 1.00 93.94 224 PHE A CA 1
ATOM 1758 C C . PHE A 1 224 ? 15.415 -4.042 -10.156 1.00 93.94 224 PHE A C 1
ATOM 1760 O O . PHE A 1 224 ? 15.837 -3.574 -11.206 1.00 93.94 224 PHE A O 1
ATOM 1767 N N . GLN A 1 225 ? 15.503 -3.385 -8.997 1.00 91.94 225 GLN A N 1
ATOM 1768 C CA . GLN A 1 225 ? 16.125 -2.067 -8.835 1.00 91.94 225 GLN A CA 1
ATOM 1769 C C . GLN A 1 225 ? 17.662 -2.103 -8.800 1.00 91.94 225 GLN A C 1
ATOM 1771 O O . GLN A 1 225 ? 18.292 -1.071 -9.026 1.00 91.94 225 GLN A O 1
ATOM 1776 N N . MET A 1 226 ? 18.275 -3.242 -8.453 1.00 91.56 226 MET A N 1
ATOM 1777 C CA . MET A 1 226 ? 19.702 -3.296 -8.093 1.00 91.56 226 MET A CA 1
ATOM 1778 C C . MET A 1 226 ? 20.521 -4.358 -8.827 1.00 91.56 226 MET A C 1
ATOM 1780 O O . MET A 1 226 ? 21.745 -4.250 -8.827 1.00 91.56 226 MET A O 1
ATOM 1784 N N . ALA A 1 227 ? 19.900 -5.396 -9.392 1.00 92.00 227 ALA A N 1
ATOM 1785 C CA . ALA A 1 227 ? 20.629 -6.422 -10.127 1.00 92.00 227 ALA A CA 1
ATOM 1786 C C . ALA A 1 227 ? 21.242 -5.828 -11.401 1.00 92.00 227 ALA A C 1
ATOM 1788 O O . ALA A 1 227 ? 20.585 -5.067 -12.115 1.00 92.00 227 ALA A O 1
ATOM 1789 N N . ASP A 1 228 ? 22.495 -6.185 -11.669 1.00 94.88 228 ASP A N 1
ATOM 1790 C CA . ASP A 1 228 ? 23.151 -5.874 -12.933 1.00 94.88 228 ASP A CA 1
ATOM 1791 C C . ASP A 1 228 ? 22.623 -6.762 -14.072 1.00 94.88 228 ASP A C 1
ATOM 1793 O O . ASP A 1 228 ? 21.920 -7.763 -13.863 1.00 94.88 228 ASP A O 1
ATOM 1797 N N . GLY A 1 229 ? 22.936 -6.361 -15.305 1.00 93.81 229 GLY A N 1
ATOM 1798 C CA . GLY A 1 229 ? 22.435 -7.040 -16.495 1.00 93.81 229 GLY A CA 1
ATOM 1799 C C . GLY A 1 229 ? 22.934 -8.475 -16.652 1.00 93.81 229 GLY A C 1
ATOM 1800 O O . GLY A 1 229 ? 22.181 -9.319 -17.135 1.00 93.81 229 GLY A O 1
ATOM 1801 N N . GLU A 1 230 ? 24.168 -8.772 -16.249 1.00 95.25 230 GLU A N 1
ATOM 1802 C CA . GLU A 1 230 ? 24.752 -10.112 -16.373 1.00 95.25 230 GLU A CA 1
ATOM 1803 C C . GLU A 1 230 ? 24.094 -11.087 -15.394 1.00 95.25 230 GLU A C 1
ATOM 1805 O O . GLU A 1 230 ? 23.640 -12.163 -15.789 1.00 95.25 230 GLU A O 1
ATOM 1810 N N . LYS A 1 231 ? 23.945 -10.671 -14.136 1.00 94.88 231 LYS A N 1
ATOM 1811 C CA . LYS A 1 231 ? 23.265 -11.437 -13.098 1.00 94.88 231 LYS A CA 1
ATOM 1812 C C . LYS A 1 231 ? 21.833 -11.774 -13.495 1.00 94.88 231 LYS A C 1
ATOM 1814 O O . LYS A 1 231 ? 21.450 -12.941 -13.424 1.00 94.88 231 LYS A O 1
ATOM 1819 N N . PHE A 1 232 ? 21.057 -10.787 -13.951 1.00 96.19 232 PHE A N 1
ATOM 1820 C CA . PHE A 1 232 ? 19.683 -11.046 -14.384 1.00 96.19 232 PHE A CA 1
ATOM 1821 C C . PHE A 1 232 ? 19.623 -12.001 -15.578 1.00 96.19 232 PHE A C 1
ATOM 1823 O O . PHE A 1 232 ? 18.807 -12.918 -15.572 1.00 96.19 232 PHE A O 1
ATOM 1830 N N . LYS A 1 233 ? 20.487 -11.828 -16.589 1.00 96.88 233 LYS A N 1
ATOM 1831 C CA . LYS A 1 233 ? 20.542 -12.732 -17.752 1.00 96.88 233 LYS A CA 1
ATOM 1832 C C . LYS A 1 233 ? 20.837 -14.174 -17.331 1.00 96.88 233 LYS A C 1
ATOM 1834 O O . LYS A 1 233 ? 20.180 -15.083 -17.827 1.00 96.88 233 LYS A O 1
ATOM 1839 N N . ASN A 1 234 ? 21.778 -14.372 -16.409 1.00 96.69 234 ASN A N 1
ATOM 1840 C CA . ASN A 1 234 ? 22.154 -15.698 -15.921 1.00 96.69 234 ASN A CA 1
ATOM 1841 C C . ASN A 1 234 ? 21.030 -16.352 -15.106 1.00 96.69 234 ASN A C 1
ATOM 1843 O O . ASN A 1 234 ? 20.698 -17.512 -15.332 1.00 96.69 234 ASN A O 1
ATOM 1847 N N . GLU A 1 235 ? 20.416 -15.613 -14.182 1.00 96.38 235 GLU A N 1
ATOM 1848 C CA . GLU A 1 235 ? 19.341 -16.145 -13.336 1.00 96.38 235 GLU A CA 1
ATOM 1849 C C . GLU A 1 235 ? 18.023 -16.325 -14.106 1.00 96.38 235 GLU A C 1
ATOM 1851 O O . GLU A 1 235 ? 17.267 -17.249 -13.825 1.00 96.38 235 GLU A O 1
ATOM 1856 N N . ASN A 1 236 ? 17.763 -15.498 -15.122 1.00 97.31 236 ASN A N 1
ATOM 1857 C CA . ASN A 1 236 ? 16.597 -15.620 -15.997 1.00 97.31 236 ASN A CA 1
ATOM 1858 C C . ASN A 1 236 ? 16.870 -16.439 -17.273 1.00 97.31 236 ASN A C 1
ATOM 1860 O O . ASN A 1 236 ? 16.070 -16.385 -18.207 1.00 97.31 236 ASN A O 1
ATOM 1864 N N . ALA A 1 237 ? 17.976 -17.189 -17.353 1.00 96.88 237 ALA A N 1
ATOM 1865 C CA . ALA A 1 237 ? 18.371 -17.907 -18.573 1.00 96.88 237 ALA A CA 1
ATOM 1866 C C . ALA A 1 237 ? 17.308 -18.914 -19.054 1.00 96.88 237 ALA A C 1
ATOM 1868 O O . ALA A 1 237 ? 17.157 -19.133 -20.253 1.00 96.88 237 ALA A O 1
ATOM 1869 N N . ASN A 1 238 ? 16.535 -19.475 -18.120 1.00 96.62 238 ASN A N 1
ATOM 1870 C CA . ASN A 1 238 ? 15.458 -20.429 -18.397 1.00 96.62 238 ASN A CA 1
ATOM 1871 C C . ASN A 1 238 ? 14.065 -19.774 -18.469 1.00 96.62 238 ASN A C 1
ATOM 1873 O O . ASN A 1 238 ? 13.057 -20.475 -18.418 1.00 96.62 238 ASN A O 1
ATOM 1877 N N . GLY A 1 239 ? 13.992 -18.442 -18.538 1.00 97.31 239 GLY A N 1
ATOM 1878 C CA . GLY A 1 239 ? 12.725 -17.712 -18.576 1.00 97.31 239 GLY A CA 1
ATOM 1879 C C . GLY A 1 239 ? 11.914 -17.803 -17.278 1.00 97.31 239 GLY A C 1
ATOM 1880 O O . GLY A 1 239 ? 10.687 -17.872 -17.326 1.00 97.31 239 GLY A O 1
ATOM 1881 N N . GLU A 1 240 ? 12.578 -17.831 -16.115 1.00 96.75 240 GLU A N 1
ATOM 1882 C CA . GLU A 1 240 ? 11.914 -17.960 -14.807 1.00 96.75 240 GLU A CA 1
ATOM 1883 C C . GLU A 1 240 ? 10.888 -16.842 -14.557 1.00 96.75 240 GLU A C 1
ATOM 1885 O O . GLU A 1 240 ? 9.793 -17.102 -14.056 1.00 96.75 240 GLU A O 1
ATOM 1890 N N . LEU A 1 241 ? 11.212 -15.603 -14.943 1.00 96.69 241 LEU A N 1
ATOM 1891 C CA . LEU A 1 241 ? 10.314 -14.459 -14.806 1.00 96.69 241 LEU A CA 1
ATOM 1892 C C . LEU A 1 241 ? 9.066 -14.611 -15.684 1.00 96.69 241 LEU A C 1
ATOM 1894 O O . LEU A 1 241 ? 7.958 -14.335 -15.227 1.00 96.69 241 LEU A O 1
ATOM 1898 N N . GLN A 1 242 ? 9.236 -15.061 -16.928 1.00 97.81 242 GLN A N 1
ATOM 1899 C CA . GLN A 1 242 ? 8.136 -15.312 -17.855 1.00 97.81 242 GLN A CA 1
ATOM 1900 C C . GLN A 1 242 ? 7.229 -16.420 -17.314 1.00 97.81 242 GLN A C 1
ATOM 1902 O O . GLN A 1 242 ? 6.018 -16.232 -17.241 1.00 97.81 242 GLN A O 1
ATOM 1907 N N . ALA A 1 243 ? 7.808 -17.538 -16.865 1.00 96.69 243 ALA A N 1
ATOM 1908 C CA . ALA A 1 243 ? 7.060 -18.641 -16.268 1.00 96.69 243 ALA A CA 1
ATOM 1909 C C . ALA A 1 243 ? 6.241 -18.181 -15.050 1.00 96.69 243 ALA A C 1
ATOM 1911 O O . ALA A 1 243 ? 5.053 -18.485 -14.954 1.00 96.69 243 ALA A O 1
ATOM 1912 N N . TYR A 1 244 ? 6.847 -17.381 -14.167 1.00 95.25 244 TYR A N 1
ATOM 1913 C CA . TYR A 1 244 ? 6.162 -16.783 -13.022 1.00 95.25 244 TYR A CA 1
ATOM 1914 C C . TYR A 1 244 ? 4.982 -15.897 -13.434 1.00 95.25 244 TYR A C 1
ATOM 1916 O O . TYR A 1 244 ? 3.882 -16.049 -12.905 1.00 95.25 244 TYR A O 1
ATOM 1924 N N . LEU A 1 245 ? 5.186 -14.984 -14.388 1.00 95.75 245 LEU A N 1
ATOM 1925 C CA . LEU A 1 245 ? 4.122 -14.100 -14.860 1.00 95.75 245 LEU A CA 1
ATOM 1926 C C . LEU A 1 245 ? 3.000 -14.888 -15.546 1.00 95.75 245 LEU A C 1
ATOM 1928 O O . LEU A 1 245 ? 1.829 -14.559 -15.364 1.00 95.75 245 LEU A O 1
ATOM 1932 N N . ASN A 1 246 ? 3.325 -15.932 -16.305 1.00 96.69 246 ASN A N 1
ATOM 1933 C CA . ASN A 1 246 ? 2.346 -16.735 -17.040 1.00 96.69 246 ASN A CA 1
ATOM 1934 C C . ASN A 1 246 ? 1.454 -17.585 -16.113 1.00 96.69 246 ASN A C 1
ATOM 1936 O O . ASN A 1 246 ? 0.294 -17.846 -16.448 1.00 96.69 246 ASN A O 1
ATOM 1940 N N . ASP A 1 247 ? 1.941 -17.974 -14.932 1.00 95.81 247 ASP A N 1
ATOM 1941 C CA . ASP A 1 247 ? 1.167 -18.752 -13.949 1.00 95.81 247 ASP A CA 1
ATOM 1942 C C . ASP A 1 247 ? 0.104 -17.907 -13.211 1.00 95.81 247 ASP A C 1
ATOM 1944 O O . ASP A 1 247 ? -0.902 -18.415 -12.714 1.00 95.81 247 ASP A O 1
ATOM 1948 N N . MET A 1 248 ? 0.249 -16.579 -13.199 1.00 91.75 248 MET A N 1
ATOM 1949 C CA . MET A 1 248 ? -0.654 -15.681 -12.471 1.00 91.75 248 MET A CA 1
ATOM 1950 C C . MET A 1 248 ? -2.055 -15.575 -13.086 1.00 91.75 248 MET A C 1
ATOM 1952 O O . MET A 1 248 ? -2.241 -15.647 -14.300 1.00 91.75 248 MET A O 1
ATOM 1956 N N . LYS A 1 249 ? -3.074 -15.327 -12.254 1.00 92.44 249 LYS A N 1
ATOM 1957 C CA . LYS A 1 249 ? -4.412 -14.925 -12.732 1.00 92.44 249 LYS A CA 1
ATOM 1958 C C . LYS A 1 249 ? -4.340 -13.558 -13.418 1.00 92.44 249 LYS A C 1
ATOM 1960 O O . LYS A 1 249 ? -3.511 -12.747 -13.032 1.00 92.44 249 LYS A O 1
ATOM 1965 N N . THR A 1 250 ? -5.228 -13.274 -14.372 1.00 91.25 250 THR A N 1
ATOM 1966 C CA . THR A 1 250 ? -5.196 -12.060 -15.213 1.00 91.25 250 THR A CA 1
ATOM 1967 C C . THR A 1 250 ? -4.972 -10.760 -14.431 1.00 91.25 250 THR A C 1
ATOM 1969 O O . THR A 1 250 ? -4.007 -10.044 -14.689 1.00 91.25 250 THR A O 1
ATOM 1972 N N . SER A 1 251 ? -5.807 -10.465 -13.430 1.00 84.62 251 SER A N 1
ATOM 1973 C CA . SER A 1 251 ? -5.670 -9.237 -12.632 1.00 84.62 251 SER A CA 1
ATOM 1974 C C . SER A 1 251 ? -4.363 -9.180 -11.833 1.00 84.62 251 SER A C 1
ATOM 1976 O O . SER A 1 251 ? -3.730 -8.127 -11.748 1.00 84.62 251 SER A O 1
ATOM 1978 N N . ASP A 1 252 ? -3.945 -10.315 -11.265 1.00 87.25 252 ASP A N 1
ATOM 1979 C CA . ASP A 1 252 ? -2.711 -10.428 -10.481 1.00 87.25 252 ASP A CA 1
ATOM 1980 C C . ASP A 1 252 ? -1.480 -10.277 -11.384 1.00 87.25 252 ASP A C 1
ATOM 1982 O O . ASP A 1 252 ? -0.508 -9.625 -11.003 1.00 87.25 252 ASP A O 1
ATOM 1986 N N . GLN A 1 253 ? -1.552 -10.817 -12.604 1.00 94.25 253 GLN A N 1
ATOM 1987 C CA . GLN A 1 253 ? -0.518 -10.717 -13.625 1.00 94.25 253 GLN A CA 1
ATOM 1988 C C . GLN A 1 253 ? -0.292 -9.257 -14.021 1.00 94.25 253 GLN A C 1
ATOM 1990 O O . GLN A 1 253 ? 0.844 -8.789 -14.008 1.00 94.25 253 GLN A O 1
ATOM 1995 N N . TRP A 1 254 ? -1.353 -8.503 -14.318 1.00 93.50 254 TRP A N 1
ATOM 1996 C CA . TRP A 1 254 ? -1.225 -7.087 -14.680 1.00 93.50 254 TRP A CA 1
ATOM 1997 C C . TRP A 1 254 ? -0.651 -6.247 -13.537 1.00 93.50 254 TRP A C 1
ATOM 1999 O O . TRP A 1 254 ? 0.210 -5.392 -13.761 1.00 93.50 254 TRP A O 1
ATOM 2009 N N . ALA A 1 255 ? -1.069 -6.525 -12.298 1.00 88.94 255 ALA A N 1
ATOM 2010 C CA . ALA A 1 255 ? -0.510 -5.878 -11.117 1.00 88.94 255 ALA A CA 1
ATOM 2011 C C . ALA A 1 255 ? 0.980 -6.204 -10.928 1.00 88.94 255 ALA A C 1
ATOM 2013 O O . ALA A 1 255 ? 1.776 -5.306 -10.640 1.00 88.94 255 ALA A O 1
ATOM 2014 N N . ALA A 1 256 ? 1.379 -7.463 -11.121 1.00 90.62 256 ALA A N 1
ATOM 2015 C CA . ALA A 1 256 ? 2.776 -7.875 -11.057 1.00 90.62 256 ALA A CA 1
ATOM 2016 C C . ALA A 1 256 ? 3.616 -7.205 -12.153 1.00 90.62 256 ALA A C 1
ATOM 2018 O O . ALA A 1 256 ? 4.657 -6.631 -11.835 1.00 90.62 256 ALA A O 1
ATOM 2019 N N . ILE A 1 257 ? 3.138 -7.188 -13.403 1.00 95.38 257 ILE A N 1
ATOM 2020 C CA . ILE A 1 257 ? 3.794 -6.508 -14.531 1.00 95.38 257 ILE A CA 1
ATOM 2021 C C . ILE A 1 257 ? 4.012 -5.027 -14.215 1.00 95.38 257 ILE A C 1
ATOM 2023 O O . ILE A 1 257 ? 5.134 -4.538 -14.322 1.00 95.38 257 ILE A O 1
ATOM 2027 N N . LEU A 1 258 ? 2.975 -4.313 -13.772 1.00 94.00 258 LEU A N 1
ATOM 2028 C CA . LEU A 1 258 ? 3.086 -2.895 -13.431 1.00 94.00 258 LEU A CA 1
ATOM 2029 C C . LEU A 1 258 ? 4.121 -2.645 -12.324 1.00 94.00 258 LEU A C 1
ATOM 2031 O O . LEU A 1 258 ? 4.908 -1.700 -12.410 1.00 94.00 258 LEU A O 1
ATOM 2035 N N . ASN A 1 259 ? 4.124 -3.479 -11.282 1.00 88.31 259 ASN A N 1
ATOM 2036 C CA . ASN A 1 259 ? 5.072 -3.357 -10.177 1.00 88.31 259 ASN A CA 1
ATOM 2037 C C . ASN A 1 259 ? 6.513 -3.614 -10.631 1.00 88.31 259 ASN A C 1
ATOM 2039 O O . ASN A 1 259 ? 7.411 -2.868 -10.240 1.00 88.31 259 ASN A O 1
ATOM 2043 N N . LEU A 1 260 ? 6.730 -4.617 -11.486 1.00 94.75 260 LEU A N 1
ATOM 2044 C CA . LEU A 1 260 ? 8.035 -4.887 -12.086 1.00 94.75 260 LEU A CA 1
ATOM 2045 C C . LEU A 1 260 ? 8.486 -3.726 -12.965 1.00 94.75 260 LEU A C 1
ATOM 2047 O O . LEU A 1 260 ? 9.596 -3.240 -12.791 1.00 94.75 260 LEU A O 1
ATOM 2051 N N . VAL A 1 261 ? 7.619 -3.224 -13.848 1.00 96.50 261 VAL A N 1
ATOM 2052 C CA . VAL A 1 261 ? 7.942 -2.096 -14.730 1.00 96.50 261 VAL A CA 1
ATOM 2053 C C . VAL A 1 261 ? 8.365 -0.867 -13.918 1.00 96.50 261 VAL A C 1
ATOM 2055 O O . VAL A 1 261 ? 9.378 -0.239 -14.222 1.00 96.50 261 VAL A O 1
ATOM 2058 N N . LYS A 1 262 ? 7.644 -0.554 -12.834 1.00 92.94 262 LYS A N 1
ATOM 2059 C CA . LYS A 1 262 ? 8.010 0.537 -11.918 1.00 92.94 262 LYS A CA 1
ATOM 2060 C C . LYS A 1 262 ? 9.330 0.280 -11.190 1.00 92.94 262 LYS A C 1
ATOM 2062 O O . LYS A 1 262 ? 10.111 1.208 -11.046 1.00 92.94 262 LYS A O 1
ATOM 2067 N N . ALA A 1 263 ? 9.591 -0.949 -10.751 1.00 89.81 263 ALA A N 1
ATOM 2068 C CA . ALA A 1 263 ? 10.832 -1.289 -10.060 1.00 89.81 263 ALA A CA 1
ATOM 2069 C C . ALA A 1 263 ? 12.056 -1.221 -10.990 1.00 89.81 263 ALA A C 1
ATOM 2071 O O . ALA A 1 263 ? 13.077 -0.647 -10.621 1.00 89.81 263 ALA A O 1
ATOM 2072 N N . VAL A 1 264 ? 11.947 -1.761 -12.208 1.00 96.12 264 VAL A N 1
ATOM 2073 C CA . VAL A 1 264 ? 13.029 -1.763 -13.206 1.00 96.12 264 VAL A CA 1
ATOM 2074 C C . VAL A 1 264 ? 13.403 -0.337 -13.616 1.00 96.12 264 VAL A C 1
ATOM 2076 O O . VAL A 1 264 ? 14.580 -0.056 -13.825 1.00 96.12 264 VAL A O 1
ATOM 2079 N N . LYS A 1 265 ? 12.436 0.590 -13.672 1.00 95.75 265 LYS A N 1
ATOM 2080 C CA . LYS A 1 265 ? 12.674 2.012 -13.980 1.00 95.75 265 LYS A CA 1
ATOM 2081 C C . LYS A 1 265 ? 13.765 2.639 -13.109 1.00 95.75 265 LYS A C 1
ATOM 2083 O O . LYS A 1 265 ? 14.546 3.447 -13.608 1.00 95.75 265 LYS A O 1
ATOM 2088 N N . ASP A 1 266 ? 13.825 2.270 -11.833 1.00 92.19 266 ASP A N 1
ATOM 2089 C CA . ASP A 1 266 ? 14.770 2.853 -10.879 1.00 92.19 266 ASP A CA 1
ATOM 2090 C C . ASP A 1 266 ? 16.166 2.198 -10.939 1.00 92.19 266 ASP A C 1
ATOM 2092 O O . ASP A 1 266 ? 17.092 2.649 -10.258 1.00 92.19 266 ASP A O 1
ATOM 2096 N N . ASN A 1 267 ? 16.349 1.155 -11.759 1.00 94.62 267 ASN A N 1
ATOM 2097 C CA . ASN A 1 267 ? 17.636 0.491 -11.925 1.00 94.62 267 ASN A CA 1
ATOM 2098 C C . ASN A 1 267 ? 18.601 1.351 -12.750 1.00 94.62 267 ASN A C 1
ATOM 2100 O O . ASN A 1 267 ? 18.308 1.774 -13.871 1.00 94.62 267 ASN A O 1
ATOM 2104 N N . LYS A 1 268 ? 19.786 1.607 -12.195 1.00 94.69 268 LYS A N 1
ATOM 2105 C CA . LYS A 1 268 ? 20.800 2.473 -12.811 1.00 94.69 268 LYS A CA 1
ATOM 2106 C C . LYS A 1 268 ? 21.544 1.800 -13.966 1.00 94.69 268 LYS A C 1
ATOM 2108 O O . LYS A 1 268 ? 22.051 2.509 -14.834 1.00 94.69 268 LYS A O 1
ATOM 2113 N N . ASP A 1 269 ? 21.584 0.471 -14.005 1.00 95.50 269 ASP A N 1
ATOM 2114 C CA . ASP A 1 269 ? 22.207 -0.297 -15.081 1.00 95.50 269 ASP A CA 1
ATOM 2115 C C . ASP A 1 269 ? 21.261 -0.378 -16.294 1.00 95.50 269 ASP A C 1
ATOM 2117 O O . ASP A 1 269 ? 20.168 -0.943 -16.239 1.00 95.50 269 ASP A O 1
ATOM 2121 N N . VAL A 1 270 ? 21.681 0.219 -17.413 1.00 97.00 270 VAL A N 1
ATOM 2122 C CA . VAL A 1 270 ? 20.909 0.250 -18.666 1.00 97.00 270 VAL A CA 1
ATOM 2123 C C . VAL A 1 270 ? 20.734 -1.152 -19.259 1.00 97.00 270 VAL A C 1
ATOM 2125 O O . VAL A 1 270 ? 19.655 -1.470 -19.760 1.00 97.00 270 VAL A O 1
ATOM 2128 N N . GLU A 1 271 ? 21.760 -2.001 -19.190 1.00 96.75 271 GLU A N 1
ATOM 2129 C CA . GLU A 1 271 ? 21.702 -3.371 -19.705 1.00 96.75 271 GLU A CA 1
ATOM 2130 C C . GLU A 1 271 ? 20.783 -4.247 -18.852 1.00 96.75 271 GLU A C 1
ATOM 2132 O O . GLU A 1 271 ? 20.031 -5.066 -19.395 1.00 96.75 271 GLU A O 1
ATOM 2137 N N . ALA A 1 272 ? 20.773 -4.027 -17.533 1.00 96.56 272 ALA A N 1
ATOM 2138 C CA . ALA A 1 272 ? 19.794 -4.636 -16.638 1.00 96.56 272 ALA A CA 1
ATOM 2139 C C . ALA A 1 272 ? 18.368 -4.247 -17.033 1.00 96.56 272 ALA A C 1
ATOM 2141 O O . ALA A 1 272 ? 17.547 -5.131 -17.289 1.00 96.56 272 ALA A O 1
ATOM 2142 N N . ARG A 1 273 ? 18.089 -2.942 -17.187 1.00 97.69 273 ARG A N 1
ATOM 2143 C CA . ARG A 1 273 ? 16.759 -2.462 -17.599 1.00 97.69 273 ARG A CA 1
ATOM 2144 C C . ARG A 1 273 ? 16.305 -3.081 -18.915 1.00 97.69 273 ARG A C 1
ATOM 2146 O O . ARG A 1 273 ? 15.210 -3.634 -18.977 1.00 97.69 273 ARG A O 1
ATOM 2153 N N . ARG A 1 274 ? 17.149 -3.050 -19.952 1.00 98.25 274 ARG A N 1
ATOM 2154 C CA . ARG A 1 274 ? 16.849 -3.665 -21.258 1.00 98.25 274 ARG A CA 1
ATOM 2155 C C . ARG A 1 274 ? 16.487 -5.139 -21.123 1.00 98.25 274 ARG A C 1
ATOM 2157 O O . ARG A 1 274 ? 15.486 -5.569 -21.684 1.00 98.25 274 ARG A O 1
ATOM 2164 N N . SER A 1 275 ? 17.283 -5.896 -20.373 1.00 97.75 275 SER A N 1
ATOM 2165 C CA . SER A 1 275 ? 17.097 -7.342 -20.217 1.00 97.75 275 SER A CA 1
ATOM 2166 C C . SER A 1 275 ? 15.823 -7.670 -19.440 1.00 97.75 275 SER A C 1
ATOM 2168 O O . SER A 1 275 ? 15.059 -8.540 -19.854 1.00 97.75 275 SER A O 1
ATOM 2170 N N . MET A 1 276 ? 15.557 -6.942 -18.354 1.00 98.06 276 MET A N 1
ATOM 2171 C CA . MET A 1 276 ? 14.365 -7.130 -17.526 1.00 98.06 276 MET A CA 1
ATOM 2172 C C . MET A 1 276 ? 13.091 -6.747 -18.280 1.00 98.06 276 MET A C 1
ATOM 2174 O O . MET A 1 276 ? 12.144 -7.528 -18.301 1.00 98.06 276 MET A O 1
ATOM 2178 N N . TYR A 1 277 ? 13.066 -5.594 -18.957 1.00 98.44 277 TYR A N 1
ATOM 2179 C CA . TYR A 1 277 ? 11.911 -5.212 -19.771 1.00 98.44 277 TYR A CA 1
ATOM 2180 C C . TYR A 1 277 ? 11.688 -6.161 -20.944 1.00 98.44 277 TYR A C 1
ATOM 2182 O O . TYR A 1 277 ? 10.539 -6.489 -21.227 1.00 98.44 277 TYR A O 1
ATOM 2190 N N . LYS A 1 278 ? 12.759 -6.652 -21.583 1.00 98.19 278 LYS A N 1
ATOM 2191 C CA . LYS A 1 278 ? 12.651 -7.684 -22.617 1.00 98.19 278 LYS A CA 1
ATOM 2192 C C . LYS A 1 278 ? 11.935 -8.920 -22.073 1.00 98.19 278 LYS A C 1
ATOM 2194 O O . LYS A 1 278 ? 10.921 -9.313 -22.639 1.00 98.19 278 LYS A O 1
ATOM 2199 N N . ALA A 1 279 ? 12.392 -9.458 -20.942 1.00 98.06 279 ALA A N 1
ATOM 2200 C CA . ALA A 1 279 ? 11.779 -10.628 -20.320 1.00 98.06 279 ALA A CA 1
ATOM 2201 C C . ALA A 1 279 ? 10.304 -10.391 -19.945 1.00 98.06 279 ALA A C 1
ATOM 2203 O O . ALA A 1 279 ? 9.461 -11.242 -20.213 1.00 98.06 279 ALA A O 1
ATOM 2204 N N . ILE A 1 280 ? 9.965 -9.217 -19.397 1.00 97.94 280 ILE A N 1
ATOM 2205 C CA . ILE A 1 280 ? 8.568 -8.840 -19.115 1.00 97.94 280 ILE A CA 1
ATOM 2206 C C . ILE A 1 280 ? 7.742 -8.812 -20.410 1.00 97.94 280 ILE A C 1
ATOM 2208 O O . ILE A 1 280 ? 6.641 -9.358 -20.450 1.00 97.94 280 ILE A O 1
ATOM 2212 N N . SER A 1 281 ? 8.280 -8.224 -21.482 1.00 97.94 281 SER A N 1
ATOM 2213 C CA . SER A 1 281 ? 7.591 -8.117 -22.772 1.00 97.94 281 SER A CA 1
ATOM 2214 C C . SER A 1 281 ? 7.415 -9.460 -23.480 1.00 97.94 281 SER A C 1
ATOM 2216 O O . SER A 1 281 ? 6.551 -9.577 -24.343 1.00 97.94 281 SER A O 1
ATOM 2218 N N . GLU A 1 282 ? 8.197 -10.479 -23.123 1.00 98.19 282 GLU A N 1
ATOM 2219 C CA . GLU A 1 282 ? 8.102 -11.837 -23.666 1.00 98.19 282 GLU A CA 1
ATOM 2220 C C . GLU A 1 282 ? 7.053 -12.694 -22.944 1.00 98.19 282 GLU A C 1
ATOM 2222 O O . GLU A 1 282 ? 6.653 -13.722 -23.485 1.00 98.19 282 GLU A O 1
ATOM 2227 N N . ALA A 1 283 ? 6.549 -12.269 -21.779 1.00 97.81 283 ALA A N 1
ATOM 2228 C CA . ALA A 1 283 ? 5.480 -12.979 -21.082 1.00 97.81 283 ALA A CA 1
ATOM 2229 C C . ALA A 1 283 ? 4.180 -13.040 -21.915 1.00 97.81 283 ALA A C 1
ATOM 2231 O O . ALA A 1 283 ? 3.864 -12.144 -22.716 1.00 97.81 283 ALA A O 1
ATOM 2232 N N . GLU A 1 284 ? 3.408 -14.107 -21.711 1.00 97.75 284 GLU A N 1
ATOM 2233 C CA . GLU A 1 284 ? 2.077 -14.294 -22.287 1.00 97.75 284 GLU A CA 1
ATOM 2234 C C . GLU A 1 284 ? 1.054 -13.576 -21.406 1.00 97.75 284 GLU A C 1
ATOM 2236 O O . GLU A 1 284 ? 0.611 -14.075 -20.367 1.00 97.75 284 GLU A O 1
ATOM 2241 N N . VAL A 1 285 ? 0.698 -12.355 -21.804 1.00 96.69 285 VAL A N 1
ATOM 2242 C CA . VAL A 1 285 ? -0.267 -11.539 -21.067 1.00 96.69 285 VAL A CA 1
ATOM 2243 C C . VAL A 1 285 ? -1.677 -12.052 -21.335 1.00 96.69 285 VAL A C 1
ATOM 2245 O O . VAL A 1 285 ? -2.134 -12.107 -22.476 1.00 96.69 285 VAL A O 1
ATOM 2248 N N . LYS A 1 286 ? -2.381 -12.420 -20.266 1.00 96.44 286 LYS A N 1
ATOM 2249 C CA . LYS A 1 286 ? -3.761 -12.894 -20.322 1.00 96.44 286 LYS A CA 1
ATOM 2250 C C . LYS A 1 286 ? -4.691 -11.721 -20.611 1.00 96.44 286 LYS A C 1
ATOM 2252 O O . LYS A 1 286 ? -4.583 -10.656 -19.997 1.00 96.44 286 LYS A O 1
ATOM 2257 N N . ALA A 1 287 ? -5.628 -11.936 -21.528 1.00 93.88 287 ALA A N 1
ATOM 2258 C CA . ALA A 1 287 ? -6.676 -10.971 -21.822 1.00 93.88 287 ALA A CA 1
ATOM 2259 C C . ALA A 1 287 ? -7.669 -10.863 -20.653 1.00 93.88 287 ALA A C 1
ATOM 2261 O O . ALA A 1 287 ? -7.909 -11.831 -19.924 1.00 93.88 287 ALA A O 1
ATOM 2262 N N . GLY A 1 288 ? -8.272 -9.681 -20.504 1.00 90.06 288 GLY A N 1
ATOM 2263 C CA . GLY A 1 288 ? -9.384 -9.464 -19.583 1.00 90.06 288 GLY A CA 1
ATOM 2264 C C . GLY A 1 288 ? -10.570 -10.348 -19.960 1.00 90.06 288 GLY A C 1
ATOM 2265 O O . GLY A 1 288 ? -11.024 -10.342 -21.102 1.00 90.06 288 GLY A O 1
ATOM 2266 N N . SER A 1 289 ? -11.070 -11.112 -18.998 1.00 90.19 289 SER A N 1
ATOM 2267 C CA . SER A 1 289 ? -12.166 -12.071 -19.172 1.00 90.19 289 SER A CA 1
ATOM 2268 C C . SER A 1 289 ? -13.537 -11.492 -18.818 1.00 90.19 289 SER A C 1
ATOM 2270 O O . SER A 1 289 ? -14.567 -12.037 -19.209 1.00 90.19 289 SER A O 1
ATOM 2272 N N . ASN A 1 290 ? -13.569 -10.392 -18.061 1.00 90.38 290 ASN A N 1
ATOM 2273 C CA . ASN A 1 290 ? -14.797 -9.803 -17.534 1.00 90.38 290 ASN A CA 1
ATOM 2274 C C . ASN A 1 290 ? -14.767 -8.266 -17.541 1.00 90.38 290 ASN A C 1
ATOM 2276 O O . ASN A 1 290 ? -13.742 -7.633 -17.791 1.00 90.38 290 ASN A O 1
ATOM 2280 N N . PHE A 1 291 ? -15.922 -7.657 -17.259 1.00 82.19 291 PHE A N 1
ATOM 2281 C CA . PHE A 1 291 ? -16.094 -6.203 -17.259 1.00 82.19 291 PHE A CA 1
ATOM 2282 C C . PHE A 1 291 ? -15.149 -5.477 -16.287 1.00 82.19 291 PHE A C 1
ATOM 2284 O O . PHE A 1 291 ? -14.577 -4.454 -16.653 1.00 82.19 291 PHE A O 1
ATOM 2291 N N . ALA A 1 292 ? -14.960 -5.998 -15.069 1.00 74.12 292 ALA A N 1
ATOM 2292 C CA . ALA A 1 292 ? -14.110 -5.358 -14.065 1.00 74.12 292 ALA A CA 1
ATOM 2293 C C . ALA A 1 292 ? -12.635 -5.363 -14.491 1.00 74.12 292 ALA A C 1
ATOM 2295 O O . ALA A 1 292 ? -11.957 -4.343 -14.381 1.00 74.12 292 ALA A O 1
ATOM 2296 N N . GLU A 1 293 ? -12.156 -6.480 -15.040 1.00 83.75 293 GLU A N 1
ATOM 2297 C CA . GLU A 1 293 ? -10.822 -6.574 -15.635 1.00 83.75 293 GLU A CA 1
ATOM 2298 C C . GLU A 1 293 ? -10.681 -5.591 -16.805 1.00 83.75 293 GLU A C 1
ATOM 2300 O O . GLU A 1 293 ? -9.763 -4.777 -16.814 1.00 83.75 293 GLU A O 1
ATOM 2305 N N . ASN A 1 294 ? -11.635 -5.554 -17.735 1.00 83.38 294 ASN A N 1
ATOM 2306 C CA . ASN A 1 294 ? -11.589 -4.614 -18.860 1.00 83.38 294 ASN A CA 1
ATOM 2307 C C . ASN A 1 294 ? -11.612 -3.137 -18.428 1.00 83.38 294 ASN A C 1
ATOM 2309 O O . ASN A 1 294 ? -10.989 -2.300 -19.078 1.00 83.38 294 ASN A O 1
ATOM 2313 N N . LEU A 1 295 ? -12.263 -2.807 -17.310 1.00 79.25 295 LEU A N 1
ATOM 2314 C CA . LEU A 1 295 ? -12.229 -1.461 -16.736 1.00 79.25 295 LEU A CA 1
ATOM 2315 C C . LEU A 1 295 ? -10.858 -1.126 -16.120 1.00 79.25 295 LEU A C 1
ATOM 2317 O O . LEU A 1 295 ? -10.371 -0.003 -16.253 1.00 79.25 295 LEU A O 1
ATOM 2321 N N . LEU A 1 296 ? -10.226 -2.085 -15.437 1.00 84.06 296 LEU A N 1
ATOM 2322 C CA . LEU A 1 296 ? -8.911 -1.900 -14.813 1.00 84.06 296 LEU A CA 1
ATOM 2323 C C . LEU A 1 296 ? -7.775 -1.837 -15.839 1.00 84.06 296 LEU A C 1
ATOM 2325 O O . LEU A 1 296 ? -6.820 -1.084 -15.648 1.00 84.06 296 LEU A O 1
ATOM 2329 N N . LYS A 1 297 ? -7.903 -2.590 -16.933 1.00 90.81 297 LYS A N 1
ATOM 2330 C CA . LYS A 1 297 ? -6.963 -2.670 -18.056 1.00 90.81 297 LYS A CA 1
ATOM 2331 C C . LYS A 1 297 ? -6.481 -1.295 -18.523 1.00 90.81 297 LYS A C 1
ATOM 2333 O O . LYS A 1 297 ? -5.276 -1.058 -18.571 1.00 90.81 297 LYS A O 1
ATOM 2338 N N . GLY A 1 298 ? -7.403 -0.355 -18.755 1.00 88.06 298 GLY A N 1
ATOM 2339 C CA . GLY A 1 298 ? -7.065 1.006 -19.190 1.00 88.06 298 GLY A CA 1
ATOM 2340 C C . GLY A 1 298 ? -6.140 1.746 -18.217 1.00 88.06 298 GLY A C 1
ATOM 2341 O O . GLY A 1 298 ? -5.166 2.363 -18.642 1.00 88.06 298 GLY A O 1
ATOM 2342 N N . LYS A 1 299 ? -6.373 1.608 -16.903 1.00 89.31 299 LYS A N 1
ATOM 2343 C CA . LYS A 1 299 ? -5.520 2.225 -15.871 1.00 89.31 299 LYS A CA 1
ATOM 2344 C C . LYS A 1 299 ? -4.127 1.599 -15.816 1.00 89.31 299 LYS A C 1
ATOM 2346 O O . LYS A 1 299 ? -3.152 2.307 -15.579 1.00 89.31 299 LYS A O 1
ATOM 2351 N N . PHE A 1 300 ? -4.015 0.286 -16.019 1.00 91.31 300 PHE A N 1
ATOM 2352 C CA . PHE A 1 300 ? -2.712 -0.382 -16.074 1.00 91.31 300 PHE A CA 1
ATOM 2353 C C . PHE A 1 300 ? -1.902 0.077 -17.288 1.00 91.31 300 PHE A C 1
ATOM 2355 O O . PHE A 1 300 ? -0.741 0.455 -17.133 1.00 91.31 300 PHE A O 1
ATOM 2362 N N . VAL A 1 301 ? -2.530 0.107 -18.468 1.00 95.50 301 VAL A N 1
ATOM 2363 C CA . VAL A 1 301 ? -1.909 0.573 -19.717 1.00 95.50 301 VAL A CA 1
ATOM 2364 C C . VAL A 1 301 ? -1.426 2.016 -19.584 1.00 95.50 301 VAL A C 1
ATOM 2366 O O . VAL A 1 301 ? -0.283 2.310 -19.931 1.00 95.50 301 VAL A O 1
ATOM 2369 N N . GLU A 1 302 ? -2.250 2.908 -19.030 1.00 92.94 302 GLU A N 1
ATOM 2370 C CA . GLU A 1 302 ? -1.878 4.306 -18.779 1.00 92.94 302 GLU A CA 1
ATOM 2371 C C . GLU A 1 302 ? -0.615 4.410 -17.909 1.00 92.94 302 GLU A C 1
ATOM 2373 O O . GLU A 1 302 ? 0.364 5.045 -18.303 1.00 92.94 302 GLU A O 1
ATOM 2378 N N . GLN A 1 303 ? -0.579 3.709 -16.771 1.00 92.56 303 GLN A N 1
ATOM 2379 C CA . GLN A 1 303 ? 0.563 3.770 -15.856 1.00 92.56 303 GLN A CA 1
ATOM 2380 C C . GLN A 1 303 ? 1.840 3.133 -16.421 1.00 92.56 303 GLN A C 1
ATOM 2382 O O . GLN A 1 303 ? 2.942 3.575 -16.090 1.00 92.56 303 GLN A O 1
ATOM 2387 N N . ILE A 1 304 ? 1.728 2.098 -17.256 1.00 96.19 304 ILE A N 1
ATOM 2388 C CA . ILE A 1 304 ? 2.887 1.514 -17.949 1.00 96.19 304 ILE A CA 1
ATOM 2389 C C . ILE A 1 304 ? 3.408 2.494 -19.007 1.00 96.19 304 ILE A C 1
ATOM 2391 O O . ILE A 1 304 ? 4.617 2.728 -19.092 1.00 96.19 304 ILE A O 1
ATOM 2395 N N . ASN A 1 305 ? 2.510 3.144 -19.752 1.00 97.12 305 ASN A N 1
ATOM 2396 C CA . ASN A 1 305 ? 2.874 4.175 -20.722 1.00 97.12 305 ASN A CA 1
ATOM 2397 C C . ASN A 1 305 ? 3.540 5.392 -20.064 1.00 97.12 305 ASN A C 1
ATOM 2399 O O . ASN A 1 305 ? 4.458 5.974 -20.644 1.00 97.12 305 ASN A O 1
ATOM 2403 N N . ASP A 1 306 ? 3.162 5.759 -18.839 1.00 94.44 306 ASP A N 1
ATOM 2404 C CA . ASP A 1 306 ? 3.864 6.792 -18.066 1.00 94.44 306 ASP A CA 1
ATOM 2405 C C . ASP A 1 306 ? 5.330 6.433 -17.817 1.00 94.44 306 ASP A C 1
ATOM 2407 O O . ASP A 1 306 ? 6.221 7.276 -17.968 1.00 94.44 306 ASP A O 1
ATOM 2411 N N . VAL A 1 307 ? 5.600 5.167 -17.485 1.00 96.06 307 VAL A N 1
ATOM 2412 C CA . VAL A 1 307 ? 6.972 4.678 -17.328 1.00 96.06 307 VAL A CA 1
ATOM 2413 C C . VAL A 1 307 ? 7.708 4.727 -18.669 1.00 96.06 307 VAL A C 1
ATOM 2415 O O . VAL A 1 307 ? 8.800 5.299 -18.717 1.00 96.06 307 VAL A O 1
ATOM 2418 N N . ALA A 1 308 ? 7.088 4.264 -19.762 1.00 97.69 308 ALA A N 1
ATOM 2419 C CA . ALA A 1 308 ? 7.661 4.316 -21.112 1.00 97.69 308 ALA A CA 1
ATOM 2420 C C . ALA A 1 308 ? 8.006 5.746 -21.566 1.00 97.69 308 ALA A C 1
ATOM 2422 O O . ALA A 1 308 ? 9.045 5.976 -22.186 1.00 97.69 308 ALA A O 1
ATOM 2423 N N . ARG A 1 309 ? 7.162 6.737 -21.246 1.00 97.56 309 ARG A N 1
ATOM 2424 C CA . ARG A 1 309 ? 7.428 8.155 -21.549 1.00 97.56 309 ARG A CA 1
ATOM 2425 C C . ARG A 1 309 ? 8.648 8.694 -20.804 1.00 97.56 309 ARG A C 1
ATOM 2427 O O . ARG A 1 309 ? 9.323 9.576 -21.330 1.00 97.56 309 ARG A O 1
ATOM 2434 N N . SER A 1 310 ? 8.929 8.166 -19.613 1.00 95.81 310 SER A N 1
ATOM 2435 C CA . SER A 1 310 ? 10.067 8.578 -18.782 1.00 95.81 310 SER A CA 1
ATOM 2436 C C . SER A 1 310 ? 11.372 7.813 -19.043 1.00 95.81 310 SER A C 1
ATOM 2438 O O . SER A 1 310 ? 12.428 8.274 -18.609 1.00 95.81 310 SER A O 1
ATOM 2440 N N . GLU A 1 311 ? 11.326 6.672 -19.737 1.00 97.62 311 GLU A N 1
ATOM 2441 C CA . GLU A 1 311 ? 12.520 5.896 -20.092 1.00 97.62 311 GLU A CA 1
ATOM 2442 C C . GLU A 1 311 ? 13.294 6.582 -21.227 1.00 97.62 311 GLU A C 1
ATOM 2444 O O . GLU A 1 311 ? 12.730 6.968 -22.255 1.00 97.62 311 GLU A O 1
ATOM 2449 N N . LYS A 1 312 ? 14.606 6.745 -21.023 1.00 97.56 312 LYS A N 1
ATOM 2450 C CA . LYS A 1 312 ? 15.498 7.440 -21.961 1.00 97.56 312 LYS A CA 1
ATOM 2451 C C . LYS A 1 312 ? 16.115 6.488 -22.978 1.00 97.56 312 LYS A C 1
ATOM 2453 O O . LYS A 1 312 ? 1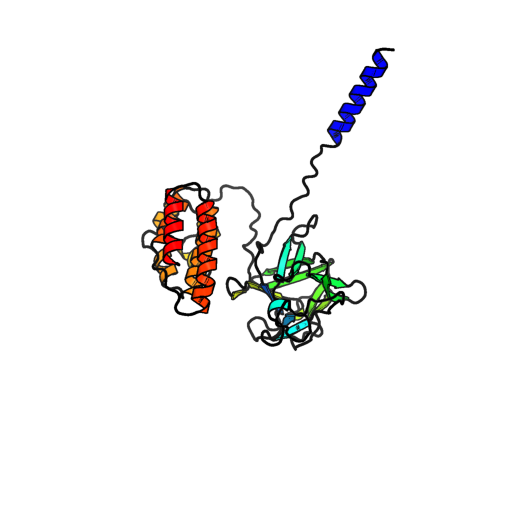6.433 6.915 -24.084 1.00 97.56 312 LYS A O 1
ATOM 2458 N N . ASP A 1 313 ? 16.305 5.224 -22.608 1.00 98.12 313 ASP A N 1
ATOM 2459 C CA . ASP A 1 313 ? 16.826 4.213 -23.519 1.00 98.12 313 ASP A CA 1
ATOM 2460 C C . ASP A 1 313 ? 15.736 3.739 -24.490 1.00 98.12 313 ASP A C 1
ATOM 2462 O O . ASP A 1 313 ? 14.702 3.210 -24.083 1.00 98.12 313 ASP A O 1
ATOM 2466 N N . SER A 1 314 ? 15.965 3.915 -25.792 1.00 98.00 314 SER A N 1
ATOM 2467 C CA . SER A 1 314 ? 14.969 3.608 -26.828 1.00 98.00 314 SER A CA 1
ATOM 2468 C C . SER A 1 314 ? 14.608 2.123 -26.894 1.00 98.00 314 SER A C 1
ATOM 2470 O O . SER A 1 314 ? 13.458 1.786 -27.170 1.00 98.00 314 SER A O 1
ATOM 2472 N N . THR A 1 315 ? 15.567 1.238 -26.607 1.00 98.00 315 THR A N 1
ATOM 2473 C CA . THR A 1 315 ? 15.358 -0.216 -26.638 1.00 98.00 315 THR A CA 1
ATOM 2474 C C . THR A 1 315 ? 14.493 -0.659 -25.461 1.00 98.00 315 THR A C 1
ATOM 2476 O O . THR A 1 315 ? 13.463 -1.299 -25.663 1.00 98.00 315 THR A O 1
ATOM 2479 N N . ALA A 1 316 ? 14.856 -0.254 -24.240 1.00 98.06 316 ALA A N 1
ATOM 2480 C CA . ALA A 1 316 ? 14.047 -0.468 -23.042 1.00 98.06 316 ALA A CA 1
ATOM 2481 C C . ALA A 1 316 ? 12.623 0.080 -23.218 1.00 98.06 316 ALA A C 1
ATOM 2483 O O . ALA A 1 316 ? 11.651 -0.628 -22.958 1.00 98.06 316 ALA A O 1
ATOM 2484 N N . LYS A 1 317 ? 12.494 1.305 -23.742 1.00 98.38 317 LYS A N 1
ATOM 2485 C CA . LYS A 1 317 ? 11.201 1.927 -24.044 1.00 98.38 317 LYS A CA 1
ATOM 2486 C C . LYS A 1 317 ? 10.349 1.084 -24.993 1.00 98.38 317 LYS A C 1
ATOM 2488 O O . LYS A 1 317 ? 9.163 0.916 -24.727 1.00 98.38 317 LYS A O 1
ATOM 2493 N N . GLY A 1 318 ? 10.942 0.529 -26.053 1.00 98.38 318 GLY A N 1
ATOM 2494 C CA . GLY A 1 318 ? 10.250 -0.362 -26.988 1.00 98.38 318 GLY A CA 1
ATOM 2495 C C . GLY A 1 318 ? 9.616 -1.570 -26.293 1.00 98.38 318 GLY A C 1
ATOM 2496 O O . GLY A 1 318 ? 8.437 -1.845 -26.501 1.00 98.38 318 GLY A O 1
ATOM 2497 N N . TYR A 1 319 ? 10.351 -2.234 -25.396 1.00 98.56 319 TYR A N 1
ATOM 2498 C CA . TYR A 1 319 ? 9.823 -3.372 -24.634 1.00 98.56 319 TYR A CA 1
ATOM 2499 C C . TYR A 1 319 ? 8.685 -2.987 -23.675 1.00 98.56 319 TYR A C 1
ATOM 2501 O O . TYR A 1 319 ? 7.717 -3.739 -23.530 1.00 98.56 319 TYR A O 1
ATOM 2509 N N . ILE A 1 320 ? 8.757 -1.808 -23.042 1.00 97.88 320 ILE A N 1
ATOM 2510 C CA . ILE A 1 320 ? 7.672 -1.311 -22.180 1.00 97.88 320 ILE A CA 1
ATOM 2511 C C . ILE A 1 320 ? 6.404 -1.066 -23.013 1.00 97.88 320 ILE A C 1
ATOM 2513 O O . ILE A 1 320 ? 5.319 -1.471 -22.599 1.00 97.88 320 ILE A O 1
ATOM 2517 N N . THR A 1 321 ? 6.534 -0.467 -24.201 1.00 98.00 321 THR A N 1
ATOM 2518 C CA . THR A 1 321 ? 5.403 -0.241 -25.115 1.00 98.00 321 THR A CA 1
ATOM 2519 C C . THR A 1 321 ? 4.759 -1.556 -25.554 1.00 98.00 321 THR A C 1
ATOM 2521 O O . THR A 1 321 ? 3.547 -1.697 -25.428 1.00 98.00 321 THR A O 1
ATOM 2524 N N . VAL A 1 322 ? 5.554 -2.554 -25.961 1.00 98.19 322 VAL A N 1
ATOM 2525 C CA . VAL A 1 322 ? 5.044 -3.897 -26.315 1.00 98.19 322 VAL A CA 1
ATOM 2526 C C . VAL A 1 322 ? 4.278 -4.526 -25.148 1.00 98.19 322 VAL A C 1
ATOM 2528 O O . VAL A 1 322 ? 3.234 -5.146 -25.334 1.00 98.19 322 VAL A O 1
ATOM 2531 N N . THR A 1 323 ? 4.767 -4.340 -23.920 1.00 97.62 323 THR A N 1
ATOM 2532 C CA . THR A 1 323 ? 4.082 -4.825 -22.713 1.00 97.62 323 THR A CA 1
ATOM 2533 C C . THR A 1 323 ? 2.721 -4.145 -22.525 1.00 97.62 323 THR A C 1
ATOM 2535 O O . THR A 1 323 ? 1.737 -4.818 -22.222 1.00 97.62 323 THR A O 1
ATOM 2538 N N . ALA A 1 324 ? 2.645 -2.825 -22.724 1.00 97.06 324 ALA A N 1
ATOM 2539 C CA . ALA A 1 324 ? 1.391 -2.078 -22.645 1.00 97.06 324 ALA A CA 1
ATOM 2540 C C . ALA A 1 324 ? 0.391 -2.517 -23.729 1.00 97.06 324 ALA A C 1
ATOM 2542 O O . ALA A 1 324 ? -0.785 -2.709 -23.429 1.00 97.06 324 ALA A O 1
ATOM 2543 N N . GLU A 1 325 ? 0.859 -2.728 -24.961 1.00 96.88 325 GLU A N 1
ATOM 2544 C CA . GLU A 1 325 ? 0.044 -3.202 -26.088 1.00 96.88 325 GLU A CA 1
ATOM 2545 C C . GLU A 1 325 ? -0.548 -4.590 -25.837 1.00 96.88 325 GLU A C 1
ATOM 2547 O O . GLU A 1 325 ? -1.708 -4.815 -26.156 1.00 96.88 325 GLU A O 1
ATOM 2552 N N . LYS A 1 326 ? 0.213 -5.499 -25.215 1.00 96.19 326 LYS A N 1
ATOM 2553 C CA . LYS A 1 326 ? -0.269 -6.838 -24.841 1.00 96.19 326 LYS A CA 1
ATOM 2554 C C . LYS A 1 326 ? -1.349 -6.826 -23.754 1.00 96.19 326 LYS A C 1
ATOM 2556 O O . LYS A 1 326 ? -2.145 -7.758 -23.682 1.00 96.19 326 LYS A O 1
ATOM 2561 N N . ILE A 1 327 ? -1.351 -5.818 -22.877 1.00 94.25 327 ILE A N 1
ATOM 2562 C CA . ILE A 1 327 ? -2.431 -5.628 -21.898 1.00 94.25 327 ILE A CA 1
ATOM 2563 C C . ILE A 1 327 ? -3.649 -4.996 -22.579 1.00 94.25 327 ILE A C 1
ATOM 2565 O O . ILE A 1 327 ? -4.770 -5.329 -22.188 1.00 94.25 327 ILE A O 1
ATOM 2569 N N . ASN A 1 328 ? -3.431 -4.105 -23.561 1.00 89.81 328 ASN A N 1
ATOM 2570 C CA . ASN A 1 328 ? -4.468 -3.419 -24.345 1.00 89.81 328 ASN A CA 1
ATOM 2571 C C . ASN A 1 328 ? -5.298 -4.352 -25.238 1.00 89.81 328 ASN A C 1
ATOM 2573 O O . ASN A 1 328 ? -6.440 -3.961 -25.559 1.00 89.81 328 ASN A O 1
#

Foldseek 3Di:
DVVVVVVVVVVVVVVVVVVPPDPPQPQQDPLQPLPLFKWWKAQLLPVVNFQFGTKFFDDDADPDDFPPDDQDKTFIAIGGNVPGHVQRGIWGWDGDGVDDHQKTWIARSVCRQWGWDADPPPQTIIIGSDTDIWRWDDPDDQKIWTHNDPQKTWFFPPSDRYPPGGTGIDGDDDRSRRIMWIQTPLQRDTDDGPPPPPPPPDPPQPPDAQCVQLVDLAGNLVCLQHPALVRCCVRCVVLPVLVSLQPDDQSSSLSNLLSSLVSNLNHPHPNSLLNSLQSSLPHQHDEDPDDVLVVVLVVSLVSLVVSLVVDPDPNSSVSSNSNSVSSD

Radius of gyration: 24.59 Å; chains: 1; bounding box: 61×82×54 Å

pLDDT: mean 87.2, std 15.16, range [39.16, 98.75]

Sequence (328 aa):
MKNKRIRLFIVSISIFMMSAVNIYAQQAFDQYGFSNRAFLIQSALEAGKSGYGFWDVPGTARKTDGNLKGTKWMEMGVYQREQGDPDDRLFSFSPGQNSAAGKYFIRFAREMNWGVNYIPGNGKIEARSGIDAFELKNIGGDKWKIYVKPGYVMCVDNNSAKNGSKIVVKPDHNGNDAVWVFYDLATLKSFIPASTRSSSSTNSSYKGVLKDSISYKTPGTQYFQMADGEKFKNENANGELQAYLNDMKTSDQWAAILNLVKAVKDNKDVEARRSMYKAISEAEVKAGSNFAENLLKGKFVEQINDVARSEKDSTAKGYITVTAEKIN